Protein AF-A0AAE9ULT9-F1 (afdb_monomer)

Organism: Streptococcus dysgalactiae (NCBI:txid1334)

pLDDT: mean 75.06, std 18.43, range [32.56, 97.06]

Solvent-accessible surface area (backbone atoms only — not comparable to full-atom values): 11102 Å² total; per-residue (Å²): 110,70,70,61,51,50,52,52,47,54,53,49,53,53,49,51,53,56,45,53,56,52,50,52,52,54,46,52,36,40,50,47,27,53,53,38,49,50,53,52,50,55,29,56,76,68,71,43,82,76,51,72,66,56,53,50,52,30,53,49,26,53,57,60,39,46,78,81,44,52,80,71,54,38,51,46,47,52,49,29,55,51,41,54,32,51,78,70,70,45,82,57,92,83,59,70,83,70,93,67,85,71,82,76,76,89,82,79,94,81,87,78,93,68,93,68,72,82,68,70,84,66,56,62,53,60,53,32,42,52,51,42,50,52,52,38,52,50,51,45,53,52,52,54,51,55,50,52,54,49,53,47,56,59,55,59,61,54,58,63,52,53,53,53,51,52,53,51,50,51,51,55,52,53,51,52,51,52,51,50,54,52,51,51,54,55,54,54,66,72,77,110

Radius of gyration: 33.49 Å; Cα contacts (8 Å, |Δi|>4): 72; chains: 1; bounding box: 93×43×97 Å

Sequence (192 aa):
MQRQTELRSKKLDIFKENYSKRYNRQYYIFQDFIEKSGNIIAQLDSKVVPSDKNIQEFESAALKCLIFLDPKERKEFDVFRIDVKKELGIEDPREKPSTIHTLINPKPFLGINSILFKQQIVNQLYTSFNKCIKIASAKLATIEEEEQEQLYLVSASIPQRLGRTLISAKRKLSTQLKLKAKAIRKQLRRKT

Nearest PDB structures (foldseek):
  5kbx-assembly1_A  TM=3.820E-01  e=3.879E+00  Saccharomyces cerevisiae S288C
  7rro-assembly1_B9  TM=2.373E-01  e=2.220E+00  Bos taurus
  7rro-assembly1_B0  TM=2.257E-01  e=3.281E+00  Bos taurus

Structure (mmCIF, N/CA/C/O backbone):
data_AF-A0AAE9ULT9-F1
#
_entry.id   AF-A0AAE9ULT9-F1
#
loop_
_atom_site.group_PDB
_atom_site.id
_atom_site.type_symbol
_atom_site.label_atom_id
_atom_site.label_alt_id
_atom_site.label_comp_id
_atom_site.label_asym_id
_atom_site.label_entity_id
_atom_site.label_seq_id
_atom_site.pdbx_PDB_ins_code
_atom_site.Cartn_x
_atom_site.Cartn_y
_atom_site.Cartn_z
_atom_site.occupancy
_atom_site.B_iso_or_equiv
_atom_site.auth_seq_id
_atom_site.auth_comp_id
_atom_site.auth_asym_id
_atom_site.auth_atom_id
_atom_site.pdbx_PDB_model_num
ATOM 1 N N . MET A 1 1 ? -18.296 9.803 40.873 1.00 53.91 1 MET A N 1
ATOM 2 C CA . MET A 1 1 ? -18.768 8.887 39.806 1.00 53.91 1 MET A CA 1
ATOM 3 C C . MET A 1 1 ? -18.885 9.590 38.452 1.00 53.91 1 MET A C 1
ATOM 5 O O . MET A 1 1 ? -18.146 9.186 37.569 1.00 53.91 1 MET A O 1
ATOM 9 N N . GLN A 1 2 ? -19.676 10.665 38.293 1.00 58.66 2 GLN A N 1
ATOM 10 C CA . GLN A 1 2 ? -19.846 11.379 37.003 1.00 58.66 2 GLN A CA 1
ATOM 11 C C . GLN A 1 2 ? -18.536 11.865 36.349 1.00 58.66 2 GLN A C 1
ATOM 13 O O . GLN A 1 2 ? -18.276 11.530 35.196 1.00 58.66 2 GLN A O 1
ATOM 18 N N . ARG A 1 3 ? -17.657 12.539 37.108 1.00 55.84 3 ARG A N 1
ATOM 19 C CA . ARG A 1 3 ? -16.350 13.019 36.606 1.00 55.84 3 ARG A CA 1
ATOM 20 C C . ARG A 1 3 ? -15.424 11.896 36.112 1.00 55.84 3 ARG A C 1
ATOM 22 O O . ARG A 1 3 ? -14.720 12.058 35.125 1.00 55.84 3 ARG A O 1
ATOM 29 N N . GLN A 1 4 ? -15.438 10.732 36.770 1.00 54.41 4 GLN A N 1
ATOM 30 C CA . GLN A 1 4 ? -14.647 9.565 36.346 1.00 54.41 4 GLN A CA 1
ATOM 31 C C . GLN A 1 4 ? -15.216 8.905 35.084 1.00 54.41 4 GLN A C 1
ATOM 33 O O . GLN A 1 4 ? -14.452 8.400 34.263 1.00 54.41 4 GLN A O 1
ATOM 38 N N . THR A 1 5 ? -16.540 8.892 34.914 1.00 62.81 5 THR A N 1
ATOM 39 C CA . THR A 1 5 ? -17.178 8.400 33.687 1.00 62.81 5 THR A CA 1
ATOM 40 C C . THR A 1 5 ? -16.963 9.339 32.502 1.00 62.81 5 THR A C 1
ATOM 42 O O . THR A 1 5 ? -16.670 8.840 31.421 1.00 62.81 5 THR A O 1
ATOM 45 N N . GLU A 1 6 ? -16.998 10.661 32.699 1.00 65.94 6 GLU A N 1
ATOM 46 C CA . GLU A 1 6 ? -16.654 11.643 31.656 1.00 65.94 6 GLU A CA 1
ATOM 47 C C . GLU A 1 6 ? -15.193 11.535 31.220 1.00 65.94 6 GLU A C 1
ATOM 49 O O . GLU A 1 6 ? -14.914 11.477 30.027 1.00 65.94 6 GLU A O 1
ATOM 54 N N . LEU A 1 7 ? -14.255 11.445 32.170 1.00 65.38 7 LEU A N 1
ATOM 55 C CA . LEU A 1 7 ? -12.833 11.275 31.854 1.00 65.38 7 LEU A CA 1
ATOM 56 C C . LEU A 1 7 ? -12.566 9.966 31.099 1.00 65.38 7 LEU A C 1
ATOM 58 O O . LEU A 1 7 ? -11.756 9.940 30.176 1.00 65.38 7 LEU A O 1
ATOM 62 N N . ARG A 1 8 ? -13.270 8.880 31.451 1.00 67.12 8 ARG A N 1
ATOM 63 C CA . ARG A 1 8 ? -13.191 7.609 30.714 1.00 67.12 8 ARG A CA 1
ATOM 64 C C . ARG A 1 8 ? -13.793 7.708 29.312 1.00 67.12 8 ARG A C 1
ATOM 66 O O . ARG A 1 8 ? -13.222 7.115 28.406 1.00 67.12 8 ARG A O 1
ATOM 73 N N . SER A 1 9 ? -14.892 8.444 29.132 1.00 71.88 9 SER A N 1
ATOM 74 C CA . SER A 1 9 ? -15.486 8.689 27.809 1.00 71.88 9 SER A CA 1
ATOM 75 C C . SER A 1 9 ? -14.539 9.495 26.929 1.00 71.88 9 SER A C 1
ATOM 77 O O . SER A 1 9 ? -14.141 9.015 25.879 1.00 71.88 9 SER A O 1
ATOM 79 N N . LYS A 1 10 ? -14.057 10.647 27.412 1.00 71.75 10 LYS A N 1
ATOM 80 C CA . LYS A 1 10 ? -13.118 11.497 26.665 1.00 71.75 10 LYS A CA 1
ATOM 81 C C . LYS A 1 10 ? -11.831 10.762 26.296 1.00 71.75 10 LYS A C 1
ATOM 83 O O . LYS A 1 10 ? -11.333 10.916 25.189 1.00 71.75 10 LYS A O 1
ATOM 88 N N . LYS A 1 11 ? -11.297 9.929 27.200 1.00 72.12 11 LYS A N 1
ATOM 89 C CA . LYS A 1 11 ? -10.133 9.082 26.899 1.00 72.12 11 LYS A CA 1
ATOM 90 C C . LYS A 1 11 ? -10.434 8.075 25.784 1.00 72.12 11 LYS A C 1
ATOM 92 O O . LYS A 1 11 ? -9.567 7.841 24.952 1.00 72.12 11 LYS A O 1
ATOM 97 N N . LEU A 1 12 ? -11.633 7.492 25.770 1.00 69.94 12 LEU A N 1
ATOM 98 C CA . LEU A 1 12 ? -12.070 6.578 24.716 1.00 69.94 12 LEU A CA 1
ATOM 99 C C . LEU A 1 12 ? -12.233 7.309 23.376 1.00 69.94 12 LEU A C 1
ATOM 101 O O . LEU A 1 12 ? -11.805 6.783 22.357 1.00 69.94 12 LEU A O 1
ATOM 105 N N . ASP A 1 13 ? -12.792 8.517 23.383 1.00 73.81 13 ASP A N 1
ATOM 106 C CA . ASP A 1 13 ? -13.002 9.321 22.174 1.00 73.81 13 ASP A CA 1
ATOM 107 C C . ASP A 1 13 ? -11.664 9.749 21.550 1.00 73.81 13 ASP A C 1
ATOM 109 O O . ASP A 1 13 ? -11.439 9.522 20.364 1.00 73.81 13 ASP A O 1
ATOM 113 N N . ILE A 1 14 ? -10.721 10.238 22.366 1.00 72.06 14 ILE A N 1
ATOM 114 C CA . ILE A 1 14 ? -9.350 10.556 21.926 1.00 72.06 14 ILE A CA 1
ATOM 115 C C . ILE A 1 14 ? -8.642 9.308 21.389 1.00 72.06 14 ILE A C 1
ATOM 117 O O . ILE A 1 14 ? -7.923 9.375 20.393 1.00 72.06 14 ILE A O 1
ATOM 121 N N . PHE A 1 15 ? -8.824 8.161 22.051 1.00 68.12 15 PHE A N 1
ATOM 122 C CA . PHE A 1 15 ? -8.225 6.908 21.603 1.00 68.12 15 PHE A CA 1
ATOM 123 C C . PHE A 1 15 ? -8.775 6.496 20.234 1.00 68.12 15 PHE A C 1
ATOM 125 O O . PHE A 1 15 ? -7.985 6.234 19.335 1.00 68.12 15 PHE A O 1
ATOM 132 N N . LYS A 1 16 ? -10.100 6.527 20.043 1.00 70.50 16 LYS A N 1
ATOM 133 C CA . LYS A 1 16 ? -10.746 6.244 18.751 1.00 70.50 16 LYS A CA 1
ATOM 134 C C . LYS A 1 16 ? -10.273 7.183 17.649 1.00 70.50 16 LYS A C 1
ATOM 136 O O . LYS A 1 16 ? -9.976 6.723 16.553 1.00 70.50 16 LYS A O 1
ATOM 141 N N . GLU A 1 17 ? -10.187 8.480 17.933 1.00 72.88 17 GLU A N 1
ATOM 142 C CA . GLU A 1 17 ? -9.800 9.480 16.940 1.00 72.88 17 GLU A CA 1
ATOM 143 C C . GLU A 1 17 ? -8.333 9.320 16.514 1.00 72.88 17 GLU A C 1
ATOM 145 O O . GLU A 1 17 ? -8.026 9.301 15.321 1.00 72.88 17 GLU A O 1
ATOM 150 N N . ASN A 1 18 ? -7.420 9.140 17.472 1.00 69.69 18 ASN A N 1
ATOM 151 C CA . ASN A 1 18 ? -6.004 8.908 17.174 1.00 69.69 18 ASN A CA 1
ATOM 152 C C . ASN A 1 18 ? -5.774 7.572 16.462 1.00 69.69 18 ASN A C 1
ATOM 154 O O . ASN A 1 18 ? -4.915 7.485 15.583 1.00 69.69 18 ASN A O 1
ATOM 158 N N . TYR A 1 19 ? -6.544 6.548 16.827 1.00 67.56 19 TYR A N 1
ATOM 159 C CA . TYR A 1 19 ? -6.493 5.243 16.186 1.00 67.56 19 TYR A CA 1
ATOM 160 C C . TYR A 1 19 ? -6.978 5.352 14.739 1.00 67.56 19 TYR A C 1
ATOM 162 O O . TYR A 1 19 ? -6.191 5.142 13.825 1.00 67.56 19 TYR A O 1
ATOM 170 N N . SER A 1 20 ? -8.199 5.838 14.504 1.00 69.38 20 SER A N 1
ATOM 171 C CA . SER A 1 20 ? -8.745 6.029 13.153 1.00 69.38 20 SER A CA 1
ATOM 172 C C . SER A 1 20 ? -7.805 6.836 12.245 1.00 69.38 20 SER A C 1
ATOM 174 O O . SER A 1 20 ? -7.570 6.455 11.100 1.00 69.38 20 SER A O 1
ATOM 176 N N . LYS A 1 21 ? -7.170 7.900 12.760 1.00 74.19 21 LYS A N 1
ATOM 177 C CA . LYS A 1 21 ? -6.182 8.685 11.998 1.00 74.19 21 LYS A CA 1
ATOM 178 C C . LYS A 1 21 ? -4.933 7.883 11.620 1.00 74.19 21 LYS A C 1
ATOM 180 O O . LYS A 1 21 ? -4.412 8.059 10.520 1.00 74.19 21 LYS A O 1
ATOM 185 N N . ARG A 1 22 ? -4.432 7.019 12.507 1.00 72.12 22 ARG A N 1
ATOM 186 C CA . ARG A 1 22 ? -3.253 6.180 12.242 1.00 72.12 22 ARG A CA 1
ATOM 187 C C . ARG A 1 22 ? -3.559 5.067 11.238 1.00 72.12 22 ARG A C 1
ATOM 189 O O . ARG A 1 22 ? -2.747 4.859 10.340 1.00 72.12 22 ARG A O 1
ATOM 196 N N . TYR A 1 23 ? -4.709 4.408 11.370 1.00 74.06 23 TYR A N 1
ATOM 197 C CA . TYR A 1 23 ? -5.134 3.308 10.494 1.00 74.06 23 TYR A CA 1
ATOM 198 C C . TYR A 1 23 ? -5.411 3.799 9.083 1.00 74.06 23 TYR A C 1
ATOM 200 O O . TYR A 1 23 ? -4.791 3.310 8.144 1.00 74.06 23 TYR A O 1
ATOM 208 N N . ASN A 1 24 ? -6.204 4.867 8.953 1.00 78.75 24 ASN A N 1
ATOM 209 C CA . ASN A 1 24 ? -6.428 5.521 7.666 1.00 78.75 24 ASN A CA 1
ATOM 210 C C . ASN A 1 24 ? -5.100 5.882 6.998 1.00 78.75 24 ASN A C 1
ATOM 212 O O . ASN A 1 24 ? -4.885 5.594 5.827 1.00 78.75 24 ASN A O 1
ATOM 216 N N . ARG A 1 25 ? -4.156 6.454 7.755 1.00 84.56 25 ARG A N 1
ATOM 217 C CA . ARG A 1 25 ? -2.847 6.812 7.206 1.00 84.56 25 ARG A CA 1
ATOM 218 C C . ARG A 1 25 ? -2.065 5.598 6.695 1.00 84.56 25 ARG A C 1
ATOM 220 O O . ARG A 1 25 ? -1.460 5.706 5.636 1.00 84.56 25 ARG A O 1
ATOM 227 N N . GLN A 1 26 ? -2.031 4.486 7.428 1.00 88.50 26 GLN A N 1
ATOM 228 C CA . GLN A 1 26 ? -1.317 3.280 6.988 1.00 88.50 26 GLN A CA 1
ATOM 229 C C . GLN A 1 26 ? -1.991 2.629 5.778 1.00 88.50 26 GLN A C 1
ATOM 231 O O . GLN A 1 26 ? -1.302 2.301 4.814 1.00 88.50 26 GLN A O 1
ATOM 236 N N . TYR A 1 27 ? -3.320 2.521 5.806 1.00 89.00 27 TYR A N 1
ATOM 237 C CA . TYR A 1 27 ? -4.124 1.999 4.707 1.00 89.00 27 TYR A CA 1
ATOM 238 C C . TYR A 1 27 ? -3.861 2.774 3.410 1.00 89.00 27 TYR A C 1
ATOM 240 O O . TYR A 1 27 ? -3.417 2.197 2.419 1.00 89.00 27 TYR A O 1
ATOM 248 N N . TYR A 1 28 ? -4.005 4.104 3.445 1.00 92.00 28 TYR A N 1
ATOM 249 C CA . TYR A 1 28 ? -3.772 4.942 2.268 1.00 92.00 28 TYR A CA 1
ATOM 250 C C . TYR A 1 28 ? -2.331 4.871 1.762 1.00 92.00 28 TYR A C 1
ATOM 252 O O . TYR A 1 28 ? -2.113 4.986 0.564 1.00 92.00 28 TYR A O 1
ATOM 260 N N . ILE A 1 29 ? -1.341 4.662 2.635 1.00 94.12 29 ILE A N 1
ATOM 261 C CA . ILE A 1 29 ? 0.061 4.533 2.212 1.00 94.12 29 ILE A CA 1
ATOM 262 C C . ILE A 1 29 ? 0.287 3.251 1.405 1.00 94.12 29 ILE A C 1
ATOM 264 O O . ILE A 1 29 ? 0.915 3.308 0.348 1.00 94.12 29 ILE A O 1
ATOM 268 N N . PHE A 1 30 ? -0.221 2.108 1.872 1.00 94.38 30 PHE A N 1
ATOM 269 C CA . PHE A 1 30 ? -0.072 0.851 1.137 1.00 94.38 30 PHE A CA 1
ATOM 270 C C . PHE A 1 30 ? -0.947 0.811 -0.121 1.00 94.38 30 PHE A C 1
ATOM 272 O O . PHE A 1 30 ? -0.500 0.297 -1.144 1.00 94.38 30 PHE A O 1
ATOM 279 N N . GLN A 1 31 ? -2.144 1.404 -0.080 1.00 94.00 31 GLN A N 1
ATOM 280 C CA . GLN A 1 31 ? -2.999 1.553 -1.257 1.00 94.00 31 GLN A CA 1
ATOM 281 C C . GLN A 1 31 ? -2.335 2.425 -2.336 1.00 94.00 31 GLN A C 1
ATOM 283 O O . GLN A 1 31 ? -2.250 2.001 -3.487 1.00 94.00 31 GLN A O 1
ATOM 288 N N . ASP A 1 32 ? -1.811 3.598 -1.959 1.00 96.19 32 ASP A N 1
ATOM 289 C CA . ASP A 1 32 ? -1.081 4.504 -2.860 1.00 96.19 32 ASP A CA 1
ATOM 290 C C . ASP A 1 32 ? 0.119 3.779 -3.4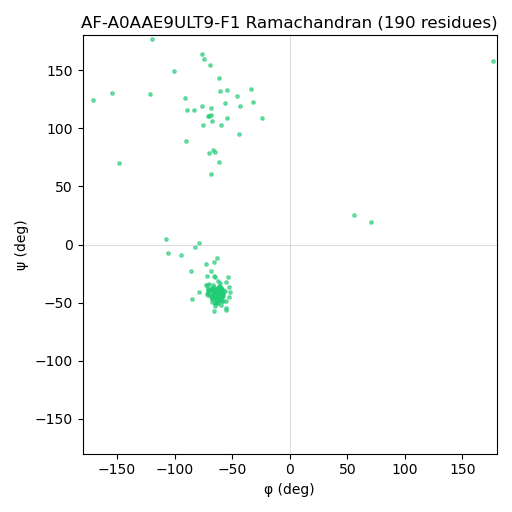83 1.00 96.19 32 ASP A C 1
ATOM 292 O O . ASP A 1 32 ? 0.323 3.823 -4.692 1.00 96.19 32 ASP A O 1
ATOM 296 N N . PHE A 1 33 ? 0.871 2.999 -2.700 1.00 97.06 33 PHE A N 1
ATOM 297 C CA . PHE A 1 33 ? 1.960 2.188 -3.247 1.00 97.06 33 PHE A CA 1
ATOM 298 C C . PHE A 1 33 ? 1.498 1.168 -4.295 1.00 97.06 33 PHE A C 1
ATOM 300 O O . PHE A 1 33 ? 2.129 1.067 -5.349 1.00 97.06 33 PHE A O 1
ATOM 307 N N . ILE A 1 34 ? 0.417 0.422 -4.045 1.00 94.94 34 ILE A N 1
ATOM 308 C CA . ILE A 1 34 ? -0.117 -0.553 -5.010 1.00 94.94 34 ILE A CA 1
ATOM 309 C C . ILE A 1 34 ? -0.534 0.151 -6.308 1.00 94.94 34 ILE A C 1
ATOM 311 O O . ILE A 1 34 ? -0.180 -0.305 -7.394 1.00 94.94 34 ILE A O 1
ATOM 315 N N . GLU A 1 35 ? -1.218 1.290 -6.208 1.00 96.19 35 GLU A N 1
ATOM 316 C CA . G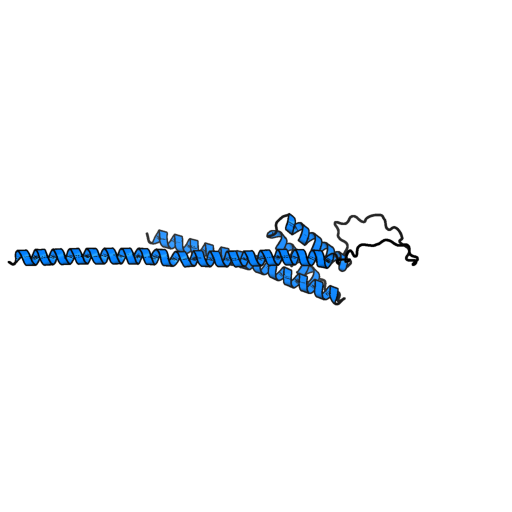LU A 1 35 ? -1.660 2.059 -7.373 1.00 96.19 35 GLU A CA 1
ATOM 317 C C . GLU A 1 35 ? -0.472 2.607 -8.179 1.00 96.19 35 GLU A C 1
ATOM 319 O O . GLU A 1 35 ? -0.380 2.399 -9.392 1.00 96.19 35 GLU A O 1
ATOM 324 N N . LYS A 1 36 ? 0.481 3.275 -7.516 1.00 96.31 36 LYS A N 1
ATOM 325 C CA . LYS A 1 36 ? 1.641 3.879 -8.190 1.00 96.31 36 LYS A CA 1
ATOM 326 C C . LYS A 1 36 ? 2.582 2.835 -8.782 1.00 96.31 36 LYS A C 1
ATOM 328 O O . LYS A 1 36 ? 3.100 3.047 -9.877 1.00 96.31 36 LYS A O 1
ATOM 333 N N . SER A 1 37 ? 2.780 1.707 -8.102 1.00 94.00 37 SER A N 1
ATOM 334 C CA . SER A 1 37 ? 3.582 0.601 -8.636 1.00 94.00 37 SER A CA 1
ATOM 335 C C . SER A 1 37 ? 2.909 -0.057 -9.841 1.00 94.00 37 SER A C 1
ATOM 337 O O . SER A 1 37 ? 3.571 -0.252 -10.857 1.00 94.00 37 SER A O 1
ATOM 339 N N . GLY A 1 38 ? 1.597 -0.308 -9.785 1.00 92.56 38 GLY A N 1
ATOM 340 C CA . GLY A 1 38 ? 0.836 -0.820 -10.926 1.00 92.56 38 GLY A CA 1
ATOM 341 C C . GLY A 1 38 ? 0.906 0.105 -12.143 1.00 92.56 38 GLY A C 1
ATOM 342 O O . GLY A 1 38 ? 1.149 -0.361 -13.254 1.00 92.56 38 GLY A O 1
ATOM 343 N N . ASN A 1 39 ? 0.785 1.419 -11.932 1.00 93.94 39 ASN A N 1
ATOM 344 C CA . ASN A 1 39 ? 0.892 2.412 -13.002 1.00 93.94 39 ASN A CA 1
ATOM 345 C C . ASN A 1 39 ? 2.281 2.437 -13.656 1.00 93.94 39 ASN A C 1
ATOM 347 O O . ASN A 1 39 ? 2.367 2.493 -14.882 1.00 93.94 39 ASN A O 1
ATOM 351 N N . ILE A 1 40 ? 3.362 2.374 -12.867 1.00 92.12 40 ILE A N 1
ATOM 352 C CA . ILE A 1 40 ? 4.723 2.303 -13.420 1.00 92.12 40 ILE A CA 1
ATOM 353 C C . ILE A 1 40 ? 4.919 1.032 -14.240 1.00 92.12 40 ILE A C 1
ATOM 355 O O . ILE A 1 40 ? 5.406 1.116 -15.365 1.00 92.12 40 ILE A O 1
ATOM 359 N N . ILE A 1 41 ? 4.517 -0.126 -13.710 1.00 91.88 41 ILE A N 1
ATOM 360 C CA . ILE A 1 41 ? 4.658 -1.396 -14.428 1.00 91.88 41 ILE A CA 1
ATOM 361 C C . ILE A 1 41 ? 3.862 -1.361 -15.735 1.00 91.88 41 ILE A C 1
ATOM 363 O O . ILE A 1 41 ? 4.406 -1.674 -16.784 1.00 91.88 41 ILE A O 1
ATOM 367 N N . ALA A 1 42 ? 2.617 -0.881 -15.713 1.00 90.12 42 ALA A N 1
ATOM 368 C CA . ALA A 1 42 ? 1.799 -0.774 -16.920 1.00 90.12 42 ALA A CA 1
ATOM 369 C C . ALA A 1 42 ? 2.423 0.142 -17.992 1.00 90.12 42 ALA A C 1
ATOM 371 O O . ALA A 1 42 ? 2.318 -0.142 -19.188 1.00 90.12 42 ALA A O 1
ATOM 372 N N . GLN A 1 43 ? 3.079 1.235 -17.584 1.00 88.19 43 GLN A N 1
ATOM 373 C CA . GLN A 1 43 ? 3.796 2.127 -18.501 1.00 88.19 43 GLN A CA 1
ATOM 374 C C . GLN A 1 43 ? 5.022 1.443 -19.114 1.00 88.19 43 GLN A C 1
ATOM 376 O O . GLN A 1 43 ? 5.186 1.491 -20.335 1.00 88.19 43 GLN A O 1
ATOM 381 N N . LEU A 1 44 ? 5.819 0.750 -18.294 1.00 86.50 44 LEU A N 1
ATOM 382 C CA . LEU A 1 44 ? 6.971 -0.034 -18.750 1.00 86.50 44 LEU A CA 1
ATOM 383 C C . LEU A 1 44 ? 6.549 -1.143 -19.730 1.00 86.50 44 LEU A C 1
ATOM 385 O O . LEU A 1 44 ? 7.125 -1.250 -20.813 1.00 86.50 44 LEU A O 1
ATOM 389 N N . ASP A 1 45 ? 5.484 -1.888 -19.421 1.00 85.69 45 ASP A N 1
ATOM 390 C CA . ASP A 1 45 ? 4.912 -2.934 -20.284 1.00 85.69 45 ASP A CA 1
ATOM 391 C C . ASP A 1 45 ? 4.457 -2.374 -21.635 1.00 85.69 45 ASP A C 1
ATOM 393 O O . ASP A 1 45 ? 4.664 -2.978 -22.691 1.00 85.69 45 ASP A O 1
ATOM 397 N N . SER A 1 46 ? 3.866 -1.178 -21.604 1.00 87.62 46 SER A N 1
ATOM 398 C CA . SER A 1 46 ? 3.389 -0.464 -22.790 1.00 87.62 46 SER A CA 1
ATOM 399 C C . SER A 1 46 ? 4.512 0.233 -23.565 1.00 87.62 46 SER A C 1
ATOM 401 O O . SER A 1 46 ? 4.234 0.889 -24.570 1.00 87.62 46 SER A O 1
ATOM 403 N N . LYS A 1 47 ? 5.774 0.116 -23.120 1.00 84.38 47 LYS A N 1
ATOM 404 C CA . LYS A 1 47 ? 6.946 0.824 -23.668 1.00 84.38 47 LYS A CA 1
ATOM 405 C C . LYS A 1 47 ? 6.780 2.349 -23.683 1.00 84.38 47 LYS A C 1
ATOM 407 O O . LYS A 1 47 ? 7.385 3.041 -24.502 1.00 84.38 47 LYS A O 1
ATOM 412 N N . VAL A 1 48 ? 5.946 2.871 -22.788 1.00 86.56 48 VAL A N 1
ATOM 413 C CA . VAL A 1 48 ? 5.741 4.304 -22.587 1.00 86.56 48 VAL A CA 1
ATOM 414 C C . VAL A 1 48 ? 6.720 4.762 -21.521 1.00 86.56 48 VAL A C 1
ATOM 416 O O . VAL A 1 48 ? 6.730 4.220 -20.420 1.00 86.56 48 VAL A O 1
ATOM 419 N N . VAL A 1 49 ? 7.520 5.782 -21.829 1.00 83.19 49 VAL A N 1
ATOM 420 C CA . VAL A 1 49 ? 8.452 6.369 -20.859 1.00 83.19 49 VAL A CA 1
ATOM 421 C C . VAL A 1 49 ? 7.645 7.089 -19.768 1.00 83.19 49 VAL A C 1
ATOM 423 O O . VAL A 1 49 ? 6.919 8.038 -20.090 1.00 83.19 49 VAL A O 1
ATOM 426 N N . PRO A 1 50 ? 7.731 6.670 -18.490 1.00 88.31 50 PRO A N 1
ATOM 427 C CA . PRO A 1 50 ? 7.079 7.375 -17.393 1.00 88.31 50 PRO A CA 1
ATOM 428 C C . PRO A 1 50 ? 7.613 8.801 -17.268 1.00 88.31 50 PRO A C 1
ATOM 430 O O . PRO A 1 50 ? 8.803 9.047 -17.447 1.00 88.31 50 PRO A O 1
ATOM 433 N N . SER A 1 51 ? 6.745 9.751 -16.923 1.00 89.50 51 SER A N 1
ATOM 434 C CA . SER A 1 51 ? 7.196 11.112 -16.621 1.00 89.50 51 SER A CA 1
ATOM 435 C C . SER A 1 51 ? 7.998 11.147 -15.315 1.00 89.50 51 SER A C 1
ATOM 437 O O . SER A 1 51 ? 7.736 10.357 -14.405 1.00 89.50 51 SER A O 1
ATOM 439 N N . ASP A 1 52 ? 8.893 12.127 -15.164 1.00 88.06 52 ASP A N 1
ATOM 440 C CA . ASP A 1 52 ? 9.636 12.349 -13.911 1.00 88.06 52 ASP A CA 1
ATOM 441 C C . ASP A 1 52 ? 8.707 12.460 -12.698 1.00 88.06 52 ASP A C 1
ATOM 443 O O . ASP A 1 52 ? 9.005 11.955 -11.616 1.00 88.06 52 ASP A O 1
ATOM 447 N N . LYS A 1 53 ? 7.534 13.073 -12.892 1.00 93.44 53 LYS A N 1
ATOM 448 C CA . LYS A 1 53 ? 6.496 13.163 -11.866 1.00 93.44 53 LYS A CA 1
ATOM 449 C C . LYS A 1 53 ? 5.992 11.777 -11.451 1.00 93.44 53 LYS A C 1
ATOM 451 O O . LYS A 1 53 ? 5.897 11.513 -10.257 1.00 93.44 53 LYS A O 1
ATOM 456 N N . ASN A 1 54 ? 5.710 10.886 -12.402 1.00 91.25 54 ASN A N 1
ATOM 457 C CA . ASN A 1 54 ? 5.254 9.524 -12.100 1.00 91.25 54 ASN A CA 1
ATOM 458 C C . ASN A 1 54 ? 6.333 8.728 -11.353 1.00 91.25 54 ASN A C 1
ATOM 460 O O . ASN A 1 54 ? 6.024 8.016 -10.398 1.00 91.25 54 ASN A O 1
ATOM 464 N N . ILE A 1 55 ? 7.599 8.889 -11.750 1.00 90.44 55 ILE A N 1
ATOM 465 C CA . ILE A 1 55 ? 8.746 8.250 -11.091 1.00 90.44 55 ILE A CA 1
ATOM 466 C C . ILE A 1 55 ? 8.869 8.741 -9.644 1.00 90.44 55 ILE A C 1
ATOM 468 O O . ILE A 1 55 ? 9.024 7.937 -8.724 1.00 90.44 55 ILE A O 1
ATOM 472 N N . GLN A 1 56 ? 8.741 10.050 -9.414 1.00 92.12 56 GLN A N 1
ATOM 473 C CA . GLN A 1 56 ? 8.767 10.632 -8.071 1.00 92.12 56 GLN A CA 1
ATOM 474 C C . GLN A 1 56 ? 7.581 10.190 -7.208 1.00 92.12 56 GLN A C 1
ATOM 476 O O . GLN A 1 56 ? 7.764 9.911 -6.023 1.00 92.12 56 GLN A O 1
ATOM 481 N N . GLU A 1 57 ? 6.374 10.115 -7.774 1.00 94.69 57 GLU A N 1
ATOM 482 C CA . GLU A 1 57 ? 5.188 9.628 -7.063 1.00 94.69 57 GLU A CA 1
ATOM 483 C C . GLU A 1 57 ? 5.369 8.173 -6.617 1.00 94.69 57 GLU A C 1
ATOM 485 O O . GLU A 1 57 ? 5.120 7.857 -5.452 1.00 94.69 57 GLU A O 1
ATOM 490 N N . PHE A 1 58 ? 5.886 7.313 -7.499 1.00 95.25 58 PHE A N 1
ATOM 491 C CA . PHE A 1 58 ? 6.247 5.939 -7.160 1.00 95.25 58 PHE A CA 1
ATOM 492 C C . PHE A 1 58 ? 7.310 5.866 -6.057 1.00 95.25 58 PHE A C 1
ATOM 494 O O . PHE A 1 58 ? 7.100 5.196 -5.043 1.00 95.25 58 PHE A O 1
ATOM 501 N N . GLU A 1 59 ? 8.433 6.573 -6.215 1.00 93.25 59 GLU A N 1
ATOM 502 C CA . GLU A 1 59 ? 9.515 6.572 -5.225 1.00 93.25 59 GLU A CA 1
ATOM 503 C C . GLU A 1 59 ? 9.015 7.060 -3.861 1.00 93.25 59 GLU A C 1
ATOM 505 O O . GLU A 1 59 ? 9.333 6.472 -2.826 1.00 93.25 59 GLU A O 1
ATOM 510 N N . SER A 1 60 ? 8.189 8.108 -3.853 1.00 94.94 60 SER A N 1
ATOM 511 C CA . SER A 1 60 ? 7.572 8.640 -2.641 1.00 94.94 60 SER A CA 1
ATOM 512 C C . SER A 1 60 ? 6.661 7.610 -1.974 1.00 94.94 60 SER A C 1
ATOM 514 O O . SER A 1 60 ? 6.768 7.391 -0.765 1.00 94.94 60 SER A O 1
ATOM 516 N N . ALA A 1 61 ? 5.790 6.947 -2.740 1.00 95.38 61 ALA A N 1
ATOM 517 C CA . ALA A 1 61 ? 4.884 5.927 -2.220 1.00 95.38 61 ALA A CA 1
ATOM 518 C C . ALA A 1 61 ? 5.653 4.731 -1.629 1.00 95.38 61 ALA A C 1
ATOM 520 O O . ALA A 1 61 ? 5.370 4.294 -0.509 1.00 95.38 61 ALA A O 1
ATOM 521 N N . ALA A 1 62 ? 6.696 4.263 -2.321 1.00 94.50 62 ALA A N 1
ATOM 522 C CA . ALA A 1 62 ? 7.543 3.173 -1.849 1.00 94.50 62 ALA A CA 1
ATOM 523 C C . ALA A 1 62 ? 8.297 3.545 -0.557 1.00 94.50 62 ALA A C 1
ATOM 525 O O . ALA A 1 62 ? 8.316 2.766 0.398 1.00 94.50 62 ALA A O 1
ATOM 526 N N . LEU A 1 63 ? 8.854 4.759 -0.476 1.00 93.88 63 LEU A N 1
ATOM 527 C CA . LEU A 1 63 ? 9.553 5.252 0.717 1.00 93.88 63 LEU A CA 1
ATOM 528 C C . LEU A 1 63 ? 8.628 5.412 1.929 1.00 93.88 63 LEU A C 1
ATOM 530 O O . LEU A 1 63 ? 9.025 5.083 3.049 1.00 93.88 63 LEU A O 1
ATOM 534 N N . LYS A 1 64 ? 7.391 5.883 1.729 1.00 94.31 64 LYS A N 1
ATOM 535 C CA . LYS A 1 64 ? 6.394 5.988 2.810 1.00 94.31 64 LYS A CA 1
ATOM 536 C C . LYS A 1 64 ? 6.075 4.620 3.415 1.00 94.31 64 LYS A C 1
ATOM 538 O O . LYS A 1 64 ? 5.922 4.530 4.634 1.00 94.31 64 LYS A O 1
ATOM 543 N N . CYS A 1 65 ? 6.021 3.567 2.596 1.00 93.75 65 CYS A N 1
ATOM 544 C CA . CYS A 1 65 ? 5.768 2.205 3.068 1.00 93.75 65 CYS A CA 1
ATOM 545 C C . CYS A 1 65 ? 6.866 1.706 4.014 1.00 93.75 65 CYS A C 1
ATOM 547 O O . CYS A 1 65 ? 6.549 1.068 5.015 1.00 93.75 65 CYS A O 1
ATOM 549 N N . LEU A 1 66 ? 8.139 2.052 3.771 1.00 92.75 66 LEU A N 1
ATOM 550 C CA . LEU A 1 66 ? 9.279 1.563 4.568 1.00 92.75 66 LEU A CA 1
ATOM 551 C C . LEU A 1 66 ? 9.131 1.812 6.078 1.00 92.75 66 LEU A C 1
ATOM 553 O O . LEU A 1 66 ? 9.660 1.042 6.880 1.00 92.75 66 LEU A O 1
ATOM 557 N N . ILE A 1 67 ? 8.397 2.855 6.477 1.00 90.31 67 ILE A N 1
ATOM 558 C CA . ILE A 1 67 ? 8.134 3.201 7.883 1.00 90.31 67 ILE A CA 1
ATOM 559 C C . ILE A 1 67 ? 7.385 2.074 8.615 1.00 90.31 67 ILE A C 1
ATOM 561 O O . ILE A 1 67 ? 7.614 1.860 9.805 1.00 90.31 67 ILE A O 1
ATOM 565 N N . PHE A 1 68 ? 6.517 1.347 7.910 1.00 90.00 68 PHE A N 1
ATOM 566 C CA . PHE A 1 68 ? 5.620 0.327 8.470 1.00 90.00 68 PHE A CA 1
ATOM 567 C C . PHE A 1 68 ? 6.035 -1.107 8.132 1.00 90.00 68 PHE A C 1
ATOM 569 O O . PHE A 1 68 ? 5.323 -2.051 8.467 1.00 90.00 68 PHE A O 1
ATOM 576 N N . LEU A 1 69 ? 7.179 -1.263 7.470 1.00 92.44 69 LEU A N 1
ATOM 577 C CA . LEU A 1 69 ? 7.713 -2.551 7.056 1.00 92.44 69 LEU A CA 1
ATOM 578 C C . LEU A 1 69 ? 8.809 -3.034 8.004 1.00 92.44 69 LEU A C 1
ATOM 580 O O . LEU A 1 69 ? 9.590 -2.237 8.541 1.00 92.44 69 LEU A O 1
ATOM 584 N N . ASP A 1 70 ? 8.910 -4.351 8.136 1.00 93.31 70 ASP A N 1
ATOM 585 C CA . ASP A 1 70 ? 9.988 -5.024 8.852 1.00 93.31 70 ASP A CA 1
ATOM 586 C C . ASP A 1 70 ? 11.298 -4.999 8.049 1.00 93.31 70 ASP A C 1
ATOM 588 O O . ASP A 1 70 ? 11.281 -4.865 6.824 1.00 93.31 70 ASP A O 1
ATOM 592 N N . PRO A 1 71 ? 12.472 -5.190 8.682 1.00 93.00 71 PRO A N 1
ATOM 593 C CA . PRO A 1 71 ? 13.758 -5.120 7.984 1.00 93.00 71 PRO A CA 1
ATOM 594 C C . PRO A 1 71 ? 13.883 -6.054 6.772 1.00 93.00 71 PRO A C 1
ATOM 596 O O . PRO A 1 71 ? 14.562 -5.711 5.807 1.00 93.00 71 PRO A O 1
ATOM 599 N N . LYS A 1 72 ? 13.242 -7.230 6.806 1.00 92.56 72 LYS A N 1
ATOM 600 C CA . LYS A 1 72 ? 13.214 -8.158 5.662 1.00 92.56 72 LYS A CA 1
ATOM 601 C C . LYS A 1 72 ? 12.338 -7.626 4.525 1.00 92.56 72 LYS A C 1
ATOM 603 O O . LYS A 1 72 ? 12.760 -7.663 3.378 1.00 92.56 72 LYS A O 1
ATOM 608 N N . GLU A 1 73 ? 11.166 -7.087 4.847 1.00 93.81 73 GLU A N 1
ATOM 609 C CA . GLU A 1 73 ? 10.224 -6.516 3.877 1.00 93.81 73 GLU A CA 1
ATOM 610 C C . GLU A 1 73 ? 10.794 -5.251 3.219 1.00 93.81 73 GLU A C 1
ATOM 612 O O . GLU A 1 73 ? 10.701 -5.086 2.007 1.00 93.81 73 GLU A O 1
ATOM 617 N N . ARG A 1 74 ? 11.473 -4.394 3.996 1.00 93.06 74 ARG A N 1
ATOM 618 C CA . ARG A 1 74 ? 12.156 -3.195 3.478 1.00 93.06 74 ARG A CA 1
ATOM 619 C C . ARG A 1 74 ? 13.167 -3.530 2.388 1.00 93.06 74 ARG A C 1
ATOM 621 O O . ARG A 1 74 ? 13.248 -2.806 1.404 1.00 93.06 74 ARG A O 1
ATOM 628 N N . LYS A 1 75 ? 13.916 -4.627 2.550 1.00 92.38 75 LYS A N 1
ATOM 629 C CA . LYS A 1 75 ? 14.882 -5.076 1.537 1.00 92.38 75 LYS A CA 1
ATOM 630 C C . LYS A 1 75 ? 14.196 -5.426 0.221 1.00 92.38 75 LYS A C 1
ATOM 632 O O . LYS A 1 75 ? 14.711 -5.060 -0.823 1.00 92.38 75 LYS A O 1
ATOM 637 N N . GLU A 1 76 ? 13.048 -6.097 0.266 1.00 93.56 76 GLU A N 1
ATOM 638 C CA . GLU A 1 76 ? 12.294 -6.448 -0.945 1.00 93.56 7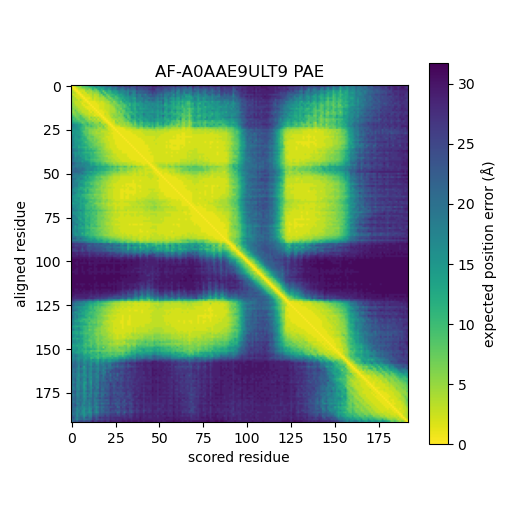6 GLU A CA 1
ATOM 639 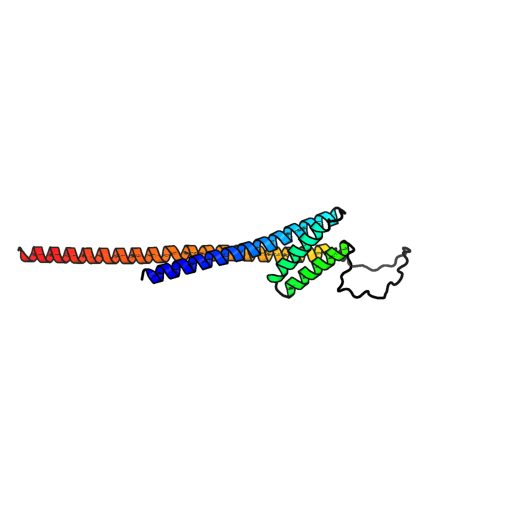C C . GLU A 1 76 ? 11.764 -5.189 -1.656 1.00 93.56 76 GLU A C 1
ATOM 641 O O . GLU A 1 76 ? 11.873 -5.082 -2.875 1.00 93.56 76 GLU A O 1
ATOM 646 N N . PHE A 1 77 ? 11.288 -4.194 -0.899 1.00 94.25 77 PHE A N 1
ATOM 647 C CA . PHE A 1 77 ? 10.868 -2.899 -1.453 1.00 94.25 77 PHE A CA 1
ATOM 648 C C . PHE A 1 77 ? 12.034 -2.118 -2.066 1.00 94.25 77 PHE A C 1
ATOM 650 O O . PHE A 1 77 ? 11.884 -1.530 -3.134 1.00 94.25 77 PHE A O 1
ATOM 657 N N . ASP A 1 78 ? 13.200 -2.118 -1.421 1.00 91.94 78 ASP A N 1
ATOM 658 C CA . ASP A 1 78 ? 14.399 -1.489 -1.977 1.00 91.94 78 ASP A CA 1
ATOM 659 C C . ASP A 1 78 ? 14.867 -2.188 -3.259 1.00 91.94 78 ASP A C 1
ATOM 661 O O . ASP A 1 78 ? 15.205 -1.503 -4.219 1.00 91.94 78 ASP A O 1
ATOM 665 N N . VAL A 1 79 ? 14.831 -3.525 -3.310 1.00 91.88 79 VAL A N 1
ATOM 666 C CA . VAL A 1 79 ? 15.132 -4.289 -4.533 1.00 91.88 79 VAL A CA 1
ATOM 667 C C . VAL A 1 79 ? 14.183 -3.890 -5.657 1.00 91.88 79 VAL A C 1
ATOM 669 O O . VAL A 1 79 ? 14.645 -3.548 -6.739 1.00 91.88 79 VAL A O 1
ATOM 672 N N . PHE A 1 80 ? 12.875 -3.843 -5.396 1.00 93.75 80 PHE A N 1
ATOM 673 C CA . PHE A 1 80 ? 11.900 -3.452 -6.412 1.00 93.75 80 PHE A CA 1
ATOM 674 C C . PHE A 1 80 ? 12.125 -2.025 -6.933 1.00 93.75 80 PHE A C 1
ATOM 676 O O . PHE A 1 80 ? 12.103 -1.792 -8.138 1.00 93.75 80 PHE A O 1
ATOM 683 N N . ARG A 1 81 ? 12.406 -1.067 -6.043 1.00 92.94 81 ARG A N 1
ATOM 684 C CA . ARG A 1 81 ? 12.738 0.312 -6.440 1.00 92.94 81 ARG A CA 1
ATOM 685 C C . ARG A 1 81 ? 13.977 0.377 -7.333 1.00 92.94 81 ARG A C 1
ATOM 687 O O . ARG A 1 81 ? 14.004 1.152 -8.284 1.00 92.94 81 ARG A O 1
ATOM 694 N N . ILE A 1 82 ? 15.001 -0.417 -7.024 1.00 90.06 82 ILE A N 1
ATOM 695 C CA . ILE A 1 82 ? 16.229 -0.494 -7.824 1.00 90.06 82 ILE A CA 1
ATOM 696 C C . ILE A 1 82 ? 15.943 -1.139 -9.183 1.00 90.06 82 ILE A C 1
ATOM 698 O O . ILE A 1 82 ? 16.373 -0.603 -10.199 1.00 90.06 82 ILE A O 1
ATOM 702 N N . ASP A 1 83 ? 15.182 -2.234 -9.220 1.00 89.44 83 ASP A N 1
ATOM 703 C CA . ASP A 1 83 ? 14.799 -2.900 -10.469 1.00 89.44 83 ASP A CA 1
ATOM 704 C C . ASP A 1 83 ? 14.022 -1.941 -11.394 1.00 89.44 83 ASP A C 1
ATOM 706 O O . ASP A 1 83 ? 14.327 -1.856 -12.581 1.00 89.44 83 ASP A O 1
ATOM 710 N N . VAL A 1 84 ? 13.088 -1.143 -10.854 1.00 89.44 84 VAL A N 1
ATOM 711 C CA . VAL A 1 84 ? 12.376 -0.098 -11.619 1.00 89.44 84 VAL A CA 1
ATOM 712 C C . VAL A 1 84 ? 13.347 0.943 -12.182 1.00 89.44 84 VAL A C 1
ATOM 714 O O . VAL A 1 84 ? 13.253 1.297 -13.354 1.00 89.44 84 VAL A O 1
ATOM 717 N N . LYS A 1 85 ? 14.299 1.435 -11.380 1.00 87.88 85 LYS A N 1
ATOM 718 C CA . LYS A 1 85 ? 15.296 2.417 -11.848 1.00 87.88 85 LYS A CA 1
ATOM 719 C C . LYS A 1 85 ? 16.174 1.868 -12.965 1.00 87.88 85 LYS A C 1
ATOM 721 O O . LYS A 1 85 ? 16.423 2.584 -13.931 1.00 87.88 85 LYS A O 1
ATOM 726 N N . LYS A 1 86 ? 16.586 0.603 -12.861 1.00 86.06 86 LYS A N 1
ATOM 727 C CA . LYS A 1 86 ? 17.381 -0.080 -13.890 1.00 86.06 86 LYS A CA 1
ATOM 728 C C . LYS A 1 86 ? 16.638 -0.177 -15.215 1.00 86.06 86 LYS A C 1
ATOM 730 O O . LYS A 1 86 ? 17.212 0.147 -16.247 1.00 86.06 86 LYS A O 1
ATOM 735 N N . GLU A 1 87 ? 15.362 -0.552 -15.181 1.00 85.50 87 GLU A N 1
ATOM 736 C CA . GLU A 1 87 ? 14.510 -0.613 -16.379 1.00 85.50 87 GLU A CA 1
ATOM 737 C C . GLU A 1 87 ? 14.277 0.773 -17.002 1.00 85.50 87 GLU A C 1
ATOM 739 O O . GLU A 1 87 ? 14.129 0.903 -18.214 1.00 85.50 87 GLU A O 1
ATOM 744 N N . LEU A 1 88 ? 14.326 1.832 -16.190 1.00 84.69 88 LEU A N 1
ATOM 745 C CA . LEU A 1 88 ? 14.282 3.223 -16.651 1.00 84.69 88 LEU A CA 1
ATOM 746 C C . LEU A 1 88 ? 15.642 3.767 -17.127 1.00 84.69 88 LEU A C 1
ATOM 748 O O . LEU A 1 88 ? 15.710 4.915 -17.562 1.00 84.69 88 LEU A O 1
ATOM 752 N N . GLY A 1 89 ? 16.723 2.985 -17.039 1.00 80.81 89 GLY A N 1
ATOM 753 C CA . GLY A 1 89 ? 18.077 3.425 -17.389 1.00 80.81 89 GLY A CA 1
ATOM 754 C C . GLY A 1 89 ? 18.681 4.442 -16.413 1.00 80.81 89 GLY A C 1
ATOM 755 O O . GLY A 1 89 ? 19.618 5.154 -16.769 1.00 80.81 89 GLY A O 1
ATOM 756 N N . ILE A 1 90 ? 18.150 4.535 -15.192 1.00 79.06 90 ILE A N 1
ATOM 757 C CA . ILE A 1 90 ? 18.661 5.409 -14.134 1.00 79.06 90 ILE A CA 1
ATOM 758 C C . ILE A 1 90 ? 19.716 4.628 -13.347 1.00 79.06 90 ILE A C 1
ATOM 760 O O . ILE A 1 90 ? 19.394 3.631 -12.698 1.00 79.06 90 ILE A O 1
ATOM 764 N N . GLU A 1 91 ? 20.968 5.087 -13.385 1.00 67.88 91 GLU A N 1
ATOM 765 C CA . GLU A 1 91 ? 22.056 4.476 -12.614 1.00 67.88 91 GLU A CA 1
ATOM 766 C C . GLU A 1 91 ? 21.765 4.535 -11.106 1.00 67.88 91 GLU A C 1
ATOM 768 O O . GLU A 1 91 ? 21.392 5.579 -10.557 1.00 67.88 91 GLU A O 1
ATOM 773 N N . ASP A 1 92 ? 21.938 3.403 -10.417 1.00 63.03 92 ASP A N 1
ATOM 774 C CA . ASP A 1 92 ? 21.840 3.359 -8.961 1.00 63.03 92 ASP A CA 1
ATOM 775 C C . ASP A 1 92 ? 23.124 3.950 -8.352 1.00 63.03 92 ASP A C 1
ATOM 777 O O . ASP A 1 92 ? 24.200 3.379 -8.532 1.00 63.03 92 ASP A O 1
ATOM 781 N N . PRO A 1 93 ? 23.057 5.037 -7.559 1.00 57.84 93 PRO A N 1
ATOM 782 C CA . PRO A 1 93 ? 24.235 5.605 -6.900 1.00 57.84 93 PRO A CA 1
ATOM 783 C C . PRO A 1 93 ? 24.906 4.654 -5.891 1.00 57.84 93 PRO A C 1
ATOM 785 O O . PRO A 1 93 ? 25.999 4.947 -5.404 1.00 57.84 93 PRO A O 1
ATOM 788 N N . ARG A 1 94 ? 24.261 3.537 -5.522 1.00 59.53 94 ARG A N 1
ATOM 789 C CA . ARG A 1 94 ? 24.839 2.482 -4.671 1.00 59.53 94 ARG A CA 1
ATOM 790 C C . ARG A 1 94 ? 25.636 1.451 -5.462 1.00 59.53 94 ARG A C 1
ATOM 792 O O . ARG A 1 94 ? 26.488 0.775 -4.877 1.00 59.53 94 ARG A O 1
ATOM 799 N N . GLU A 1 95 ? 25.370 1.315 -6.756 1.00 56.75 95 GLU A N 1
ATOM 800 C CA . GLU A 1 95 ? 26.176 0.480 -7.630 1.00 56.75 95 GLU A CA 1
ATOM 801 C C . GLU A 1 95 ? 27.469 1.240 -7.904 1.00 56.75 95 GLU A C 1
ATOM 803 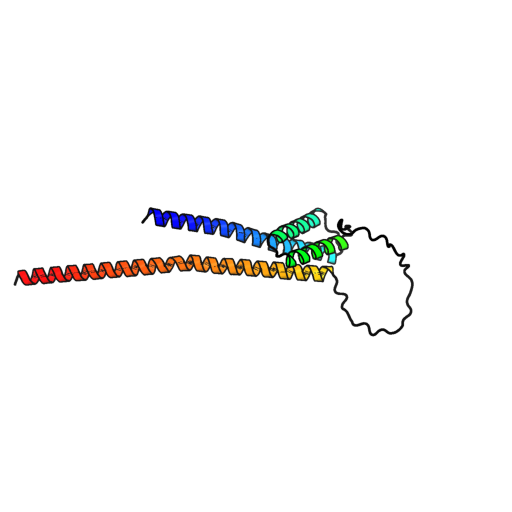O O . GLU A 1 95 ? 27.521 2.205 -8.661 1.00 56.75 95 GLU A O 1
ATOM 808 N N . LYS A 1 96 ? 28.548 0.836 -7.222 1.00 50.31 96 LYS A N 1
ATOM 809 C CA . LYS A 1 96 ? 29.885 1.271 -7.626 1.00 50.31 96 LYS A CA 1
ATOM 810 C C . LYS A 1 96 ? 30.028 0.900 -9.102 1.00 50.31 96 LYS A C 1
ATOM 812 O O . LYS A 1 96 ? 29.716 -0.252 -9.414 1.00 50.31 96 LYS A O 1
ATOM 817 N N . PRO A 1 97 ? 30.508 1.801 -9.978 1.00 47.34 97 PRO A N 1
ATOM 818 C CA . PRO A 1 97 ? 30.763 1.447 -11.363 1.00 47.34 97 PRO A CA 1
ATOM 819 C C . PRO A 1 97 ? 31.686 0.234 -11.344 1.00 47.34 97 PRO A C 1
ATOM 821 O O . PRO A 1 97 ? 32.834 0.311 -10.902 1.00 47.34 97 PRO A O 1
ATOM 824 N N . SER A 1 98 ? 31.155 -0.928 -11.717 1.00 46.34 98 SER A N 1
ATOM 825 C CA . SER A 1 98 ? 31.973 -2.112 -11.877 1.00 46.34 98 SER A CA 1
ATOM 826 C C . SER A 1 98 ? 32.862 -1.822 -13.072 1.00 46.34 98 SER A C 1
ATOM 828 O O . SER A 1 98 ? 32.386 -1.800 -14.206 1.00 46.34 98 SER A O 1
ATOM 830 N N . THR A 1 99 ? 34.139 -1.549 -12.820 1.00 41.84 99 THR A N 1
ATOM 831 C CA . THR A 1 99 ? 35.167 -1.336 -13.841 1.00 41.84 99 THR A CA 1
ATOM 832 C C . THR A 1 99 ? 35.460 -2.637 -14.584 1.00 41.84 99 THR A C 1
ATOM 834 O O . THR A 1 99 ? 36.569 -3.144 -14.526 1.00 41.84 99 THR A O 1
ATOM 837 N N . ILE A 1 100 ? 34.464 -3.221 -15.244 1.00 41.69 100 ILE A N 1
ATOM 838 C CA . ILE A 1 100 ? 34.611 -4.326 -16.185 1.00 41.69 100 ILE A CA 1
ATOM 839 C C . ILE A 1 100 ? 33.504 -4.163 -17.239 1.00 41.69 100 ILE A C 1
ATOM 841 O O . ILE A 1 100 ? 32.550 -4.932 -17.317 1.00 41.69 100 ILE A O 1
ATOM 845 N N . HIS A 1 101 ? 33.639 -3.142 -18.088 1.00 38.56 101 HIS A N 1
ATOM 846 C CA . HIS A 1 101 ? 33.111 -3.229 -19.445 1.00 38.56 101 HIS A CA 1
ATOM 847 C C . HIS A 1 101 ? 33.985 -4.235 -20.203 1.00 38.56 101 HIS A C 1
ATOM 849 O O . HIS A 1 101 ? 34.883 -3.857 -20.955 1.00 38.56 101 HIS A O 1
ATOM 855 N N . THR A 1 102 ? 33.760 -5.533 -19.989 1.00 34.94 102 THR A N 1
ATOM 856 C CA . THR A 1 102 ? 34.199 -6.512 -20.981 1.00 34.94 102 THR A CA 1
ATOM 857 C C . THR A 1 102 ? 33.318 -6.286 -22.196 1.00 34.94 102 THR A C 1
ATOM 859 O O . THR A 1 102 ? 32.111 -6.513 -22.155 1.00 34.94 102 THR A O 1
ATOM 862 N N . LEU A 1 103 ? 33.937 -5.791 -23.261 1.00 40.47 103 LEU A N 1
ATOM 863 C CA . LEU A 1 103 ? 33.443 -5.828 -24.629 1.00 40.47 103 LEU A CA 1
ATOM 864 C C . LEU A 1 103 ? 32.879 -7.222 -24.942 1.00 40.47 103 LEU A C 1
ATOM 866 O O . LEU A 1 103 ? 33.622 -8.120 -25.334 1.00 40.47 103 LEU A O 1
ATOM 870 N N . ILE A 1 104 ? 31.570 -7.420 -24.793 1.00 36.72 104 ILE A N 1
ATOM 871 C CA . ILE A 1 104 ? 30.901 -8.577 -25.385 1.00 36.72 104 ILE A CA 1
ATOM 872 C C . ILE A 1 104 ? 30.451 -8.143 -26.775 1.00 36.72 104 ILE A C 1
ATOM 874 O O . ILE A 1 104 ? 29.368 -7.603 -26.984 1.00 36.72 104 ILE A O 1
ATOM 878 N N . ASN A 1 105 ? 31.362 -8.356 -27.724 1.00 32.56 105 ASN A N 1
ATOM 879 C CA . ASN A 1 105 ? 31.064 -8.447 -29.148 1.00 32.56 105 ASN A CA 1
ATOM 880 C C . ASN A 1 105 ? 29.839 -9.358 -29.363 1.00 32.56 105 ASN A C 1
ATOM 882 O O . ASN A 1 105 ? 29.867 -10.506 -28.913 1.00 32.56 105 ASN A O 1
ATOM 886 N N . PRO A 1 106 ? 28.796 -8.929 -30.093 1.00 49.81 106 PRO A N 1
ATOM 887 C CA . PRO A 1 106 ? 27.747 -9.838 -30.515 1.00 49.81 106 PRO A CA 1
ATOM 888 C C . PRO A 1 106 ? 28.213 -10.544 -31.792 1.00 49.81 106 PRO A C 1
ATOM 890 O O . PRO A 1 106 ? 28.420 -9.868 -32.799 1.00 49.81 106 PRO A O 1
ATOM 893 N N . LYS A 1 107 ? 28.401 -11.874 -31.767 1.00 38.22 107 LYS A N 1
ATOM 894 C CA . LYS A 1 107 ? 28.409 -12.775 -32.950 1.00 38.22 107 LYS A CA 1
ATOM 895 C C . LYS A 1 107 ? 28.737 -14.229 -32.555 1.00 38.22 107 LYS A C 1
ATOM 897 O O . LYS A 1 107 ? 29.460 -14.430 -31.589 1.00 38.22 107 LYS A O 1
ATOM 902 N N . PRO A 1 108 ? 28.367 -15.230 -33.374 1.00 45.28 108 PRO A N 1
ATOM 903 C CA . PRO A 1 108 ? 27.020 -15.685 -33.707 1.00 45.28 108 PRO A CA 1
ATOM 904 C C . PRO A 1 108 ? 26.831 -17.170 -33.294 1.00 45.28 108 PRO A C 1
ATOM 906 O O . PRO A 1 108 ? 27.747 -17.821 -32.805 1.00 45.28 108 PRO A O 1
ATOM 909 N N . PHE A 1 109 ? 25.619 -17.692 -33.492 1.00 50.28 109 PHE A N 1
ATOM 910 C CA . PHE A 1 109 ? 25.210 -19.099 -33.352 1.00 50.28 109 PHE A CA 1
ATOM 911 C C . PHE A 1 109 ? 26.285 -20.137 -33.738 1.00 50.28 109 PHE A C 1
ATOM 913 O O . PHE A 1 109 ? 26.821 -20.041 -34.837 1.00 50.28 109 PHE A O 1
ATOM 920 N N . LEU A 1 110 ? 26.478 -21.172 -32.906 1.00 35.41 110 LEU A N 1
ATOM 921 C CA . LEU A 1 110 ? 26.656 -22.587 -33.292 1.00 35.41 110 LEU A CA 1
ATOM 922 C C . LEU A 1 110 ? 26.624 -23.462 -32.021 1.00 35.41 110 LEU A C 1
ATOM 924 O O . LEU A 1 110 ? 27.323 -23.195 -31.047 1.00 35.41 110 LEU A O 1
ATOM 928 N N . GLY A 1 111 ? 25.718 -24.441 -32.004 1.00 39.25 111 GLY A N 1
ATOM 929 C CA . GLY A 1 111 ? 25.313 -25.165 -30.799 1.00 39.25 111 GLY A CA 1
ATOM 930 C C . GLY A 1 111 ? 26.302 -26.209 -30.291 1.00 39.25 111 GLY A C 1
ATOM 931 O O . GLY A 1 111 ? 27.152 -26.669 -31.037 1.00 39.25 111 GLY A O 1
ATOM 932 N N . ILE A 1 112 ? 26.101 -26.617 -29.035 1.00 34.56 112 ILE A N 1
ATOM 933 C CA . ILE A 1 112 ? 26.201 -27.994 -28.534 1.00 34.56 112 ILE A CA 1
ATOM 934 C C . ILE A 1 112 ? 25.307 -28.081 -27.288 1.00 34.56 112 ILE A C 1
ATOM 936 O O . ILE A 1 112 ? 25.346 -27.239 -26.394 1.00 34.56 112 ILE A O 1
ATOM 940 N N . ASN A 1 113 ? 24.477 -29.119 -27.294 1.00 44.50 113 ASN A N 1
ATOM 941 C CA . ASN A 1 113 ? 23.624 -29.642 -26.236 1.00 44.50 113 ASN A CA 1
ATOM 942 C C . ASN A 1 113 ? 24.069 -29.312 -24.804 1.00 44.50 113 ASN A C 1
ATOM 944 O O . ASN A 1 113 ? 24.958 -29.948 -24.243 1.00 44.50 113 ASN A O 1
ATOM 948 N N . SER A 1 114 ? 23.322 -28.428 -24.159 1.00 39.62 114 SER A N 1
ATOM 949 C CA . SER A 1 114 ? 23.028 -28.589 -22.743 1.00 39.62 114 SER A CA 1
ATOM 950 C C . SER A 1 114 ? 21.517 -28.646 -22.617 1.00 39.62 114 SER A C 1
ATOM 952 O O . SER A 1 114 ? 20.789 -27.836 -23.189 1.00 39.62 114 SER A O 1
ATOM 954 N N . ILE A 1 115 ? 21.048 -29.672 -21.917 1.00 43.44 115 ILE A N 1
ATOM 955 C CA . ILE A 1 115 ? 19.680 -29.795 -21.435 1.00 43.44 115 ILE A CA 1
ATOM 956 C C . ILE A 1 115 ? 19.519 -28.656 -20.425 1.00 43.44 115 ILE A C 1
ATOM 958 O O . ILE A 1 115 ? 19.715 -28.826 -19.224 1.00 43.44 115 ILE A O 1
ATOM 962 N N . LEU A 1 116 ? 19.293 -27.445 -20.934 1.00 36.94 116 LEU A N 1
ATOM 963 C CA . LEU A 1 116 ? 19.020 -26.285 -20.116 1.00 36.94 116 LEU A CA 1
ATOM 964 C C . LEU A 1 116 ? 17.633 -26.532 -19.548 1.00 36.94 116 LEU A C 1
ATOM 966 O O . LEU A 1 116 ? 16.634 -26.528 -20.273 1.00 36.94 116 LEU A O 1
ATOM 970 N N . PHE A 1 117 ? 17.589 -26.777 -18.240 1.00 36.97 117 PHE A N 1
ATOM 971 C CA . PHE A 1 117 ? 16.424 -26.465 -17.434 1.00 36.97 117 PHE A CA 1
ATOM 972 C C . PHE A 1 117 ? 15.757 -25.234 -18.045 1.00 36.97 117 PHE A C 1
ATOM 974 O O . PHE A 1 117 ? 16.399 -24.192 -18.190 1.00 36.97 117 PHE A O 1
ATOM 981 N N . LYS A 1 118 ? 14.478 -25.355 -18.409 1.00 32.88 118 LYS A N 1
ATOM 982 C CA . LYS A 1 118 ? 13.600 -24.203 -18.593 1.00 32.88 118 LYS A CA 1
ATOM 983 C C . LYS A 1 118 ? 13.505 -23.494 -17.237 1.00 32.88 118 LYS A C 1
ATOM 985 O O . LYS A 1 118 ? 12.482 -23.562 -16.567 1.00 32.88 118 LYS A O 1
ATOM 990 N N . GLN A 1 119 ? 14.581 -22.845 -16.796 1.00 39.75 119 GLN A N 1
ATOM 991 C CA . GLN A 1 119 ? 14.459 -21.678 -15.955 1.00 39.75 119 GLN A CA 1
ATOM 992 C C . GLN A 1 119 ? 13.653 -20.726 -16.823 1.00 39.75 119 GLN A C 1
ATOM 994 O O . GLN A 1 119 ? 14.149 -20.203 -17.820 1.00 39.75 119 GLN A O 1
ATOM 999 N N . GLN A 1 120 ? 12.359 -20.604 -16.518 1.00 37.38 120 GLN A N 1
ATOM 1000 C CA . GLN A 1 120 ? 11.619 -19.419 -16.910 1.00 37.38 120 GLN A CA 1
ATOM 1001 C C . GLN A 1 120 ? 12.551 -18.255 -16.595 1.00 37.38 120 GLN A C 1
ATOM 1003 O O . GLN A 1 120 ? 12.987 -18.118 -15.452 1.00 37.38 120 GLN A O 1
ATOM 1008 N N . ILE A 1 121 ? 12.927 -17.481 -17.610 1.00 43.47 121 ILE A N 1
ATOM 1009 C CA . ILE A 1 121 ? 13.567 -16.189 -17.403 1.00 43.47 121 ILE A CA 1
ATOM 1010 C C . ILE A 1 121 ? 12.466 -15.349 -16.759 1.00 43.47 121 ILE A C 1
ATOM 1012 O O . ILE A 1 121 ? 11.678 -14.699 -17.440 1.00 43.47 121 ILE A O 1
ATOM 1016 N N . VAL A 1 122 ? 12.285 -15.513 -15.448 1.00 55.19 122 VAL A N 1
ATOM 1017 C CA . VAL A 1 122 ? 11.309 -14.748 -14.693 1.00 55.19 122 VAL A CA 1
ATOM 1018 C C . VAL A 1 122 ? 11.900 -13.356 -14.663 1.00 55.19 122 VAL A C 1
ATOM 1020 O O . VAL A 1 122 ? 12.960 -13.147 -14.075 1.00 55.19 122 VAL A O 1
ATOM 1023 N N . ASN A 1 123 ? 11.266 -12.431 -15.376 1.00 77.31 123 ASN A N 1
ATOM 1024 C CA . ASN A 1 123 ? 11.724 -11.057 -15.400 1.00 77.31 123 ASN A CA 1
ATOM 1025 C C . ASN A 1 123 ? 11.783 -10.549 -13.940 1.00 77.31 123 ASN A C 1
ATOM 1027 O O . ASN A 1 123 ? 10.818 -10.654 -13.168 1.00 77.31 123 ASN A O 1
ATOM 1031 N N . GLN A 1 124 ? 12.984 -10.116 -13.549 1.00 83.44 124 GLN A N 1
ATOM 1032 C CA . GLN A 1 124 ? 13.350 -9.798 -12.174 1.00 83.44 124 GLN A CA 1
ATOM 1033 C C . GLN A 1 124 ? 12.456 -8.691 -11.606 1.00 83.44 124 GLN A C 1
ATOM 1035 O O . GLN A 1 124 ? 11.991 -8.824 -10.473 1.00 83.44 124 GLN A O 1
ATOM 1040 N N . LEU A 1 125 ? 12.102 -7.704 -12.438 1.00 86.38 125 LEU A N 1
ATOM 1041 C CA . LEU A 1 125 ? 11.185 -6.619 -12.100 1.00 86.38 125 LEU A CA 1
ATOM 1042 C C . LEU A 1 125 ? 9.813 -7.144 -11.657 1.00 86.38 125 LEU A C 1
ATOM 1044 O O . LEU A 1 125 ? 9.302 -6.746 -10.614 1.00 86.38 125 LEU A O 1
ATOM 1048 N N .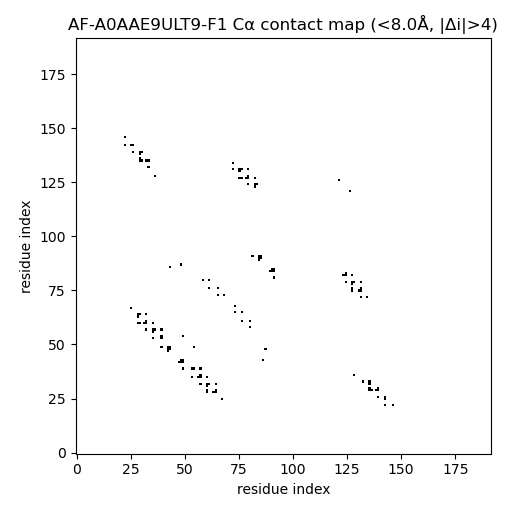 TYR A 1 126 ? 9.205 -8.074 -12.400 1.00 87.75 126 TYR A N 1
ATOM 1049 C CA . TYR A 1 126 ? 7.895 -8.609 -12.000 1.00 87.75 126 TYR A CA 1
ATOM 1050 C C . TYR A 1 126 ? 7.993 -9.520 -10.783 1.00 87.75 126 TYR A C 1
ATOM 1052 O O . TYR A 1 126 ? 7.030 -9.656 -10.028 1.00 87.75 126 TYR A O 1
ATOM 1060 N N . THR A 1 127 ? 9.141 -10.162 -10.573 1.00 90.38 127 THR A N 1
ATOM 1061 C CA . THR A 1 127 ? 9.359 -10.969 -9.370 1.00 90.38 127 THR A CA 1
ATOM 1062 C C . THR A 1 127 ? 9.359 -10.076 -8.134 1.00 90.38 127 THR A C 1
ATOM 1064 O O . THR A 1 127 ? 8.625 -10.353 -7.181 1.00 90.38 127 THR A O 1
ATOM 1067 N N . SER A 1 128 ? 10.142 -8.995 -8.150 1.00 91.50 128 SER A N 1
ATOM 1068 C CA . SER A 1 128 ? 10.223 -8.043 -7.042 1.00 91.50 128 SER A CA 1
ATOM 1069 C C . SER A 1 128 ? 8.925 -7.246 -6.872 1.00 91.50 128 SER A C 1
ATOM 1071 O O . SER A 1 128 ? 8.450 -7.111 -5.742 1.00 91.50 128 SER A O 1
ATOM 1073 N N . PHE A 1 129 ? 8.265 -6.855 -7.967 1.00 93.00 129 PHE A N 1
ATOM 1074 C CA . PHE A 1 129 ? 6.919 -6.274 -7.954 1.00 93.00 129 PHE A CA 1
ATOM 1075 C C . PHE A 1 129 ? 5.913 -7.184 -7.241 1.00 93.00 129 PHE A C 1
ATOM 1077 O O . PHE A 1 129 ? 5.310 -6.787 -6.245 1.00 93.00 129 PHE A O 1
ATOM 1084 N N . ASN A 1 130 ? 5.771 -8.438 -7.686 1.00 92.81 130 ASN A N 1
ATOM 1085 C CA . ASN A 1 130 ? 4.798 -9.372 -7.118 1.00 92.81 130 ASN A CA 1
ATOM 1086 C C . ASN A 1 130 ? 5.053 -9.648 -5.633 1.00 92.81 130 ASN A C 1
ATOM 1088 O O . ASN A 1 130 ? 4.105 -9.809 -4.862 1.00 92.81 130 ASN A O 1
ATOM 1092 N N . LYS A 1 131 ? 6.320 -9.699 -5.205 1.00 94.19 131 LYS A N 1
ATOM 1093 C CA . LYS A 1 131 ? 6.655 -9.802 -3.781 1.00 94.19 131 LYS A CA 1
ATOM 1094 C C . LYS A 1 131 ? 6.179 -8.577 -3.001 1.00 94.19 131 LYS A C 1
ATOM 1096 O O . LYS A 1 131 ? 5.537 -8.742 -1.966 1.00 94.19 131 LYS A O 1
ATOM 1101 N N . CYS A 1 132 ? 6.447 -7.371 -3.499 1.00 94.94 132 CYS A N 1
ATOM 1102 C CA . CYS A 1 132 ? 6.034 -6.139 -2.829 1.00 94.94 132 CYS A CA 1
ATOM 1103 C C . CYS A 1 132 ? 4.510 -5.994 -2.778 1.00 94.94 132 CYS A C 1
ATOM 1105 O O . CYS A 1 132 ? 3.978 -5.633 -1.732 1.00 94.94 132 CYS A O 1
ATOM 1107 N N . ILE A 1 133 ? 3.799 -6.354 -3.852 1.00 95.94 133 ILE A N 1
ATOM 1108 C CA . ILE A 1 133 ? 2.330 -6.368 -3.881 1.00 95.94 133 ILE A CA 1
ATOM 1109 C C . ILE A 1 133 ? 1.765 -7.360 -2.868 1.00 95.94 133 ILE A C 1
ATOM 1111 O O . ILE A 1 133 ? 0.830 -7.018 -2.147 1.00 95.94 133 ILE A O 1
ATOM 1115 N N . LYS A 1 134 ? 2.342 -8.562 -2.750 1.00 95.25 134 LYS A N 1
ATOM 1116 C CA . LYS A 1 134 ? 1.918 -9.540 -1.735 1.00 95.25 134 LYS A CA 1
ATOM 1117 C C . LYS A 1 134 ? 2.108 -9.009 -0.318 1.00 95.25 134 LYS A C 1
ATOM 1119 O O . LYS A 1 134 ? 1.201 -9.148 0.496 1.00 95.25 134 LYS A O 1
ATOM 1124 N N . ILE A 1 135 ? 3.249 -8.379 -0.034 1.00 94.06 135 ILE A N 1
ATOM 1125 C CA . ILE A 1 135 ? 3.515 -7.768 1.275 1.00 94.06 135 ILE A CA 1
ATOM 1126 C C . ILE A 1 135 ? 2.518 -6.635 1.543 1.00 94.06 135 ILE A C 1
ATOM 1128 O O . ILE A 1 135 ? 1.875 -6.633 2.587 1.00 94.06 135 ILE A O 1
ATOM 1132 N N . ALA A 1 136 ? 2.346 -5.701 0.603 1.00 92.62 136 ALA A N 1
ATOM 1133 C CA . ALA A 1 136 ? 1.426 -4.576 0.757 1.00 92.62 136 ALA A CA 1
ATOM 1134 C C . ALA A 1 136 ? -0.022 -5.046 0.961 1.00 92.62 136 ALA A C 1
ATOM 1136 O O . ALA A 1 136 ? -0.697 -4.577 1.872 1.00 92.62 136 ALA A O 1
ATOM 1137 N N . SER A 1 137 ? -0.469 -6.031 0.178 1.00 91.12 137 SER A N 1
ATOM 1138 C CA . SER A 1 137 ? -1.811 -6.612 0.300 1.00 91.12 137 SER A CA 1
ATOM 1139 C C . SER A 1 137 ? -2.003 -7.317 1.644 1.00 91.12 137 SER A C 1
ATOM 1141 O O . SER A 1 137 ? -3.047 -7.166 2.269 1.00 91.12 137 SER A O 1
ATOM 1143 N N . ALA A 1 138 ? -0.988 -8.042 2.126 1.00 91.75 138 ALA A N 1
ATOM 1144 C CA . ALA A 1 138 ? -1.034 -8.666 3.444 1.00 91.75 138 ALA A CA 1
ATOM 1145 C C . ALA A 1 138 ? -1.134 -7.618 4.562 1.00 91.75 138 ALA A C 1
ATOM 1147 O O . ALA A 1 138 ? -1.951 -7.774 5.462 1.00 91.75 138 ALA A O 1
ATOM 1148 N N . LYS A 1 139 ? -0.365 -6.520 4.482 1.00 91.50 139 LYS A N 1
ATOM 1149 C CA . LYS A 1 139 ? -0.463 -5.416 5.450 1.00 91.50 139 LYS A CA 1
ATOM 1150 C C . LYS A 1 139 ? -1.847 -4.769 5.430 1.00 91.50 139 LYS A C 1
ATOM 1152 O O . LYS A 1 139 ? -2.381 -4.505 6.499 1.00 91.50 139 LYS A O 1
ATOM 1157 N N . LEU A 1 140 ? -2.434 -4.545 4.251 1.00 88.50 140 LEU A N 1
ATOM 1158 C CA . LEU A 1 140 ? -3.796 -4.015 4.132 1.00 88.50 140 LEU A CA 1
ATOM 1159 C C . LEU A 1 140 ? -4.826 -4.940 4.787 1.00 88.50 140 LEU A C 1
ATOM 1161 O O . LEU A 1 140 ? -5.616 -4.468 5.597 1.00 88.50 140 LEU A O 1
ATOM 1165 N N . ALA A 1 141 ? -4.757 -6.247 4.527 1.00 86.94 141 ALA A N 1
ATOM 1166 C CA . ALA A 1 141 ? -5.655 -7.218 5.151 1.00 86.94 141 ALA A CA 1
ATOM 1167 C C . ALA A 1 141 ? -5.523 -7.229 6.685 1.00 86.94 141 ALA A C 1
ATOM 1169 O O . ALA A 1 141 ? -6.526 -7.238 7.392 1.00 86.94 141 ALA A O 1
ATOM 1170 N N . THR A 1 142 ? -4.295 -7.162 7.213 1.00 88.44 142 THR A N 1
ATOM 1171 C CA . THR A 1 142 ? -4.068 -7.056 8.664 1.00 88.44 142 THR A CA 1
ATOM 1172 C C . THR A 1 142 ? -4.648 -5.762 9.238 1.00 88.44 142 THR A C 1
ATOM 1174 O O . THR A 1 142 ? -5.266 -5.785 10.296 1.00 88.44 142 THR A O 1
ATOM 1177 N N . ILE A 1 143 ? -4.490 -4.635 8.538 1.00 84.31 143 ILE A N 1
ATOM 1178 C CA . ILE A 1 143 ? -5.048 -3.338 8.952 1.00 84.31 143 ILE A CA 1
ATOM 1179 C C . ILE A 1 143 ? -6.583 -3.399 9.013 1.00 84.31 143 ILE A C 1
ATOM 1181 O O . ILE A 1 143 ? -7.168 -2.903 9.976 1.00 84.31 143 ILE A O 1
ATOM 1185 N N . GLU A 1 144 ? -7.227 -4.014 8.019 1.00 82.19 144 GLU A N 1
ATOM 1186 C CA . GLU A 1 144 ? -8.684 -4.194 7.974 1.00 82.19 144 GLU A CA 1
ATOM 1187 C C . GLU A 1 144 ? -9.189 -5.108 9.102 1.00 82.19 144 GLU A C 1
ATOM 1189 O O . GLU A 1 144 ? -10.190 -4.800 9.753 1.00 82.19 144 GLU A O 1
ATOM 1194 N N . GLU A 1 145 ? -8.487 -6.211 9.373 1.00 84.12 145 GLU A N 1
ATOM 1195 C CA . GLU A 1 145 ? -8.828 -7.141 10.455 1.00 84.12 145 GLU A CA 1
ATOM 1196 C C . GLU A 1 145 ? -8.698 -6.474 11.835 1.00 84.12 145 GLU A C 1
ATOM 1198 O O . GLU A 1 145 ? -9.618 -6.542 12.656 1.00 84.12 145 GLU A O 1
ATOM 1203 N N . GLU A 1 146 ? -7.603 -5.744 12.070 1.00 81.50 146 GLU A N 1
ATOM 1204 C CA . GLU A 1 146 ? -7.388 -4.980 13.302 1.00 81.50 146 GLU A CA 1
ATOM 1205 C C . GLU A 1 146 ? -8.450 -3.883 13.501 1.00 81.50 146 GLU A C 1
ATOM 1207 O O . GLU A 1 146 ? -8.881 -3.627 14.630 1.00 81.50 146 GLU A O 1
ATOM 1212 N N . GLU A 1 147 ? -8.895 -3.219 12.429 1.00 77.50 147 GLU A N 1
ATOM 1213 C CA . GLU A 1 147 ? -9.983 -2.240 12.502 1.00 77.50 147 GLU A CA 1
ATOM 1214 C C . GLU A 1 147 ? -11.302 -2.905 12.921 1.00 77.50 147 GLU A C 1
ATOM 1216 O O . GLU A 1 147 ? -11.982 -2.423 13.837 1.00 77.50 147 GLU A O 1
ATOM 1221 N N . GLN A 1 148 ? -11.648 -4.036 12.300 1.00 76.19 148 GLN A N 1
ATOM 1222 C CA . GLN A 1 148 ? -12.867 -4.783 12.611 1.00 76.19 148 GLN A CA 1
ATOM 1223 C C . GLN A 1 148 ? -12.878 -5.300 14.054 1.00 76.19 148 GLN A C 1
ATOM 1225 O O . GLN A 1 148 ? -13.884 -5.144 14.757 1.00 76.19 148 GLN A O 1
ATOM 1230 N N . GLU A 1 149 ? -11.763 -5.861 14.532 1.00 79.12 149 GLU A N 1
ATOM 1231 C CA . GLU A 1 149 ? -11.651 -6.362 15.903 1.00 79.12 149 GLU A CA 1
ATOM 1232 C C . GLU A 1 149 ? -11.843 -5.233 16.928 1.00 79.12 149 GLU A C 1
ATOM 1234 O O . GLU A 1 149 ? -12.575 -5.381 17.914 1.00 79.12 149 GLU A O 1
ATOM 1239 N N . GLN A 1 150 ? -11.261 -4.056 16.687 1.00 69.38 150 GLN A N 1
ATOM 1240 C CA . GLN A 1 150 ? -11.421 -2.924 17.601 1.00 69.38 150 GLN A CA 1
ATOM 1241 C C . GLN A 1 150 ? -12.824 -2.317 17.566 1.00 69.38 150 GLN A C 1
ATOM 1243 O O . GLN A 1 150 ? -13.362 -1.961 18.622 1.00 69.38 150 GLN A O 1
ATOM 1248 N N . LEU A 1 151 ? -13.456 -2.219 16.392 1.00 68.69 151 LEU A N 1
ATOM 1249 C CA . LEU A 1 151 ? -14.863 -1.819 16.287 1.00 68.69 151 LEU A CA 1
ATOM 1250 C C . LEU A 1 151 ? -15.758 -2.771 17.090 1.00 68.69 151 LEU A C 1
ATOM 1252 O O . LEU A 1 151 ? -16.642 -2.323 17.833 1.00 68.69 151 LEU A O 1
ATOM 1256 N N . TYR A 1 152 ? -15.474 -4.072 17.023 1.00 71.56 152 TYR A N 1
ATOM 1257 C CA . TYR A 1 152 ? -16.151 -5.071 17.836 1.00 71.56 152 TYR A CA 1
ATOM 1258 C C . TYR A 1 152 ? -15.920 -4.844 19.339 1.00 71.56 152 TYR A C 1
ATOM 1260 O O . TYR A 1 152 ? -16.895 -4.732 20.083 1.00 71.56 152 TYR A O 1
ATOM 1268 N N . LEU A 1 153 ? -14.678 -4.670 19.803 1.00 68.06 153 LEU A N 1
ATOM 1269 C CA . LEU A 1 153 ? -14.368 -4.419 21.221 1.00 68.06 153 LEU A CA 1
ATOM 1270 C C . LEU A 1 153 ? -15.041 -3.148 21.765 1.00 68.06 153 LEU A C 1
ATOM 1272 O O . LEU A 1 153 ? -15.580 -3.136 22.880 1.00 68.06 153 LEU A O 1
ATOM 1276 N N . VAL A 1 154 ? -15.068 -2.079 20.967 1.00 64.50 154 VAL A N 1
ATOM 1277 C CA . VAL A 1 154 ? -15.775 -0.838 21.299 1.00 64.50 154 VAL A CA 1
ATOM 1278 C C . VAL A 1 154 ? -17.277 -1.090 21.411 1.00 64.50 154 VAL A C 1
ATOM 1280 O O . VAL A 1 154 ? -17.886 -0.677 22.403 1.00 64.50 154 VAL A O 1
ATOM 1283 N N . SER A 1 155 ? -17.879 -1.773 20.436 1.00 61.31 155 SER A N 1
ATOM 1284 C CA . SER A 1 155 ? -19.317 -2.059 20.429 1.00 61.31 155 SER A CA 1
ATOM 1285 C C . SER A 1 155 ? -19.728 -2.985 21.581 1.00 61.31 155 SER A C 1
ATOM 1287 O O . SER A 1 155 ? -20.711 -2.708 22.265 1.00 61.31 155 SER A O 1
ATOM 1289 N N . ALA A 1 156 ? -18.926 -4.004 21.904 1.00 60.84 156 ALA A N 1
ATOM 1290 C CA . ALA A 1 156 ? -19.167 -4.958 22.986 1.00 60.84 156 ALA A CA 1
ATOM 1291 C C . ALA A 1 156 ? -19.065 -4.331 24.392 1.00 60.84 156 ALA A C 1
ATOM 1293 O O . ALA A 1 156 ? -19.672 -4.819 25.353 1.00 60.84 156 ALA A O 1
ATOM 1294 N N . SER A 1 157 ? -18.354 -3.207 24.531 1.00 56.22 157 SER A N 1
ATOM 1295 C CA . SER A 1 157 ? -18.224 -2.481 25.801 1.00 56.22 157 SER A CA 1
ATOM 1296 C C . SER A 1 157 ? -19.500 -1.729 26.234 1.00 56.22 157 SER A C 1
ATOM 1298 O O . SER A 1 157 ? -19.654 -1.389 27.414 1.00 56.22 157 SER A O 1
ATOM 1300 N N . ILE A 1 158 ? -20.448 -1.506 25.312 1.00 53.34 158 ILE A N 1
ATOM 1301 C CA . ILE A 1 158 ? -21.684 -0.737 25.541 1.00 53.34 158 ILE A CA 1
ATOM 1302 C C . ILE A 1 158 ? -22.816 -1.612 26.148 1.00 53.34 158 ILE A C 1
ATOM 1304 O O . ILE A 1 158 ? -23.381 -1.215 27.178 1.00 53.34 158 ILE A O 1
ATOM 1308 N N . PRO A 1 159 ? -23.123 -2.830 25.642 1.00 52.03 159 PRO A N 1
ATOM 1309 C CA . PRO A 1 159 ? -24.190 -3.681 26.178 1.00 52.03 159 PRO A CA 1
ATOM 1310 C C . PRO A 1 159 ? -23.922 -4.211 27.592 1.00 52.03 159 PRO A C 1
ATOM 1312 O O . PRO A 1 159 ? -24.848 -4.305 28.401 1.00 52.03 159 PRO A O 1
ATOM 1315 N N . GLN A 1 160 ? -22.667 -4.521 27.946 1.00 51.66 160 GLN A N 1
ATOM 1316 C CA . GLN A 1 160 ? -22.355 -5.095 29.265 1.00 51.66 160 GLN A CA 1
ATOM 1317 C C . GLN A 1 160 ? -22.626 -4.121 30.424 1.00 51.66 160 GLN A C 1
ATOM 1319 O O . GLN A 1 160 ? -22.938 -4.550 31.541 1.00 51.66 160 GLN A O 1
ATOM 1324 N N . ARG A 1 161 ? -22.556 -2.804 30.181 1.00 49.84 161 ARG A N 1
ATOM 1325 C CA . ARG A 1 161 ? -22.911 -1.788 31.185 1.00 49.84 161 ARG A CA 1
ATOM 1326 C C . ARG A 1 161 ? -24.417 -1.590 31.307 1.00 49.84 161 ARG A C 1
ATOM 1328 O O . ARG A 1 161 ? -24.893 -1.512 32.438 1.00 49.84 161 ARG A O 1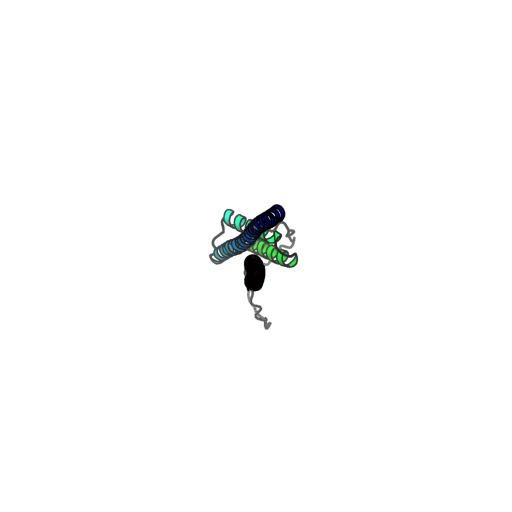
ATOM 1335 N N . LEU A 1 162 ? -25.149 -1.573 30.191 1.00 52.38 162 LEU A N 1
ATOM 1336 C CA . LEU A 1 162 ? -26.613 -1.454 30.185 1.00 52.38 162 LEU A CA 1
ATOM 1337 C C . LEU A 1 162 ? -27.289 -2.676 30.818 1.00 52.38 162 LEU A C 1
ATOM 1339 O O . LEU A 1 162 ? -28.205 -2.529 31.626 1.00 52.38 162 LEU A O 1
ATOM 1343 N N . GLY A 1 163 ? -26.785 -3.883 30.546 1.00 56.97 163 GLY A N 1
ATOM 1344 C CA . GLY A 1 163 ? -27.272 -5.102 31.192 1.00 56.97 163 GLY A CA 1
ATOM 1345 C C . GLY A 1 163 ? -27.096 -5.059 32.714 1.00 56.97 163 GLY A C 1
ATOM 1346 O O . GLY A 1 163 ? -28.033 -5.333 33.464 1.00 56.97 163 GLY A O 1
ATOM 1347 N N . ARG A 1 164 ? -25.925 -4.628 33.205 1.00 56.06 164 ARG A N 1
ATOM 1348 C CA . ARG A 1 164 ? -25.655 -4.516 34.651 1.00 56.06 164 ARG A CA 1
ATOM 1349 C C . ARG A 1 164 ? -26.486 -3.421 35.330 1.00 56.06 164 ARG A C 1
ATOM 1351 O O . ARG A 1 164 ? -26.950 -3.636 36.454 1.00 56.06 164 ARG A O 1
ATOM 1358 N N . THR A 1 165 ? -26.714 -2.276 34.682 1.00 59.56 165 THR A N 1
ATOM 1359 C CA . THR A 1 165 ? -27.570 -1.210 35.236 1.00 59.56 165 THR A CA 1
ATOM 1360 C C . THR A 1 165 ? -29.043 -1.604 35.244 1.00 59.56 165 THR A C 1
ATOM 1362 O O . THR A 1 165 ? -29.705 -1.382 36.257 1.00 59.56 165 THR A O 1
ATOM 1365 N N . LEU A 1 166 ? -29.545 -2.268 34.199 1.00 59.88 166 LEU A N 1
ATOM 1366 C CA . LEU A 1 166 ? -30.919 -2.779 34.148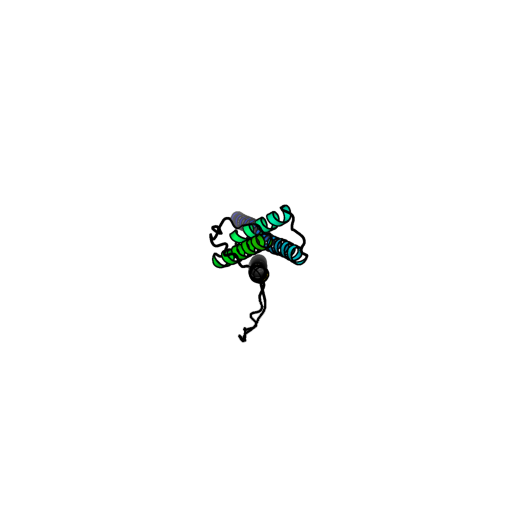 1.00 59.88 166 LEU A CA 1
ATOM 1367 C C . LEU A 1 166 ? -31.172 -3.872 35.194 1.00 59.88 166 LEU A C 1
ATOM 1369 O O . LEU A 1 166 ? -32.203 -3.851 35.869 1.00 59.88 166 LEU A O 1
ATOM 1373 N N . ILE A 1 167 ? -30.222 -4.790 35.399 1.00 66.50 167 ILE A N 1
ATOM 1374 C CA . ILE A 1 167 ? -30.318 -5.829 36.440 1.00 66.50 167 ILE A CA 1
ATOM 1375 C C . ILE A 1 167 ? -30.311 -5.199 37.842 1.00 66.50 167 ILE A C 1
ATOM 1377 O O . ILE A 1 167 ? -31.107 -5.580 38.704 1.00 66.50 167 ILE A O 1
ATOM 1381 N N . SER A 1 168 ? -29.450 -4.205 38.073 1.00 67.06 168 SER A N 1
ATOM 1382 C CA . SER A 1 168 ? -29.402 -3.444 39.329 1.00 67.06 168 SER A CA 1
ATOM 1383 C C . SER A 1 168 ? -30.706 -2.677 39.591 1.00 67.06 168 SER A C 1
ATOM 1385 O O . SER A 1 168 ? -31.260 -2.750 40.692 1.00 67.06 168 SER A O 1
ATOM 1387 N N . ALA A 1 169 ? -31.247 -2.009 38.568 1.00 67.62 169 ALA A N 1
ATOM 1388 C CA . ALA A 1 169 ? -32.512 -1.286 38.647 1.00 67.62 169 ALA A CA 1
ATOM 1389 C C . ALA A 1 169 ? -33.689 -2.231 38.936 1.00 67.62 169 ALA A C 1
ATOM 1391 O O . ALA A 1 169 ? -34.453 -1.972 39.865 1.00 67.62 169 ALA A O 1
ATOM 1392 N N . LYS A 1 170 ? -33.785 -3.376 38.240 1.00 71.88 170 LYS A N 1
ATOM 1393 C CA . LYS A 1 170 ? -34.792 -4.417 38.524 1.00 71.88 170 LYS A CA 1
ATOM 1394 C C . LYS A 1 170 ? -34.704 -4.928 39.962 1.00 71.88 170 LYS A C 1
ATOM 1396 O O . LYS A 1 170 ? -35.731 -5.052 40.628 1.00 71.88 170 LYS A O 1
ATOM 1401 N N . ARG A 1 171 ? -33.494 -5.194 40.473 1.00 70.31 171 ARG A N 1
ATOM 1402 C CA . ARG A 1 171 ? -33.307 -5.645 41.864 1.00 70.31 171 ARG A CA 1
ATOM 1403 C C . ARG A 1 171 ? -33.796 -4.599 42.864 1.00 70.31 171 ARG A C 1
ATOM 1405 O O . ARG A 1 171 ? -34.568 -4.969 43.749 1.00 70.31 171 ARG A O 1
ATOM 1412 N N . LYS A 1 172 ? -33.427 -3.323 42.685 1.00 79.44 172 LYS A N 1
ATOM 1413 C CA . LYS A 1 172 ? -33.892 -2.202 43.527 1.00 79.44 172 LYS A CA 1
ATOM 1414 C C . LYS A 1 172 ? -35.410 -2.022 43.487 1.00 79.44 172 LYS A C 1
ATOM 1416 O O . LYS A 1 172 ? -36.025 -1.799 44.527 1.00 79.44 172 LYS A O 1
ATOM 1421 N N . LEU A 1 173 ? -36.023 -2.151 42.312 1.00 79.88 173 LEU A N 1
ATOM 1422 C CA . LEU A 1 173 ? -37.477 -2.058 42.182 1.00 79.88 173 LEU A CA 1
ATOM 1423 C C . LEU A 1 173 ? -38.171 -3.211 42.924 1.00 79.88 173 LEU A C 1
ATOM 1425 O O . LEU A 1 173 ? -39.123 -2.991 43.671 1.00 79.88 173 LEU A O 1
ATOM 1429 N N . SER A 1 174 ? -37.650 -4.436 42.784 1.00 81.94 174 SER A N 1
ATOM 1430 C CA . SER A 1 174 ? -38.209 -5.616 43.457 1.00 81.94 174 SER A CA 1
ATOM 1431 C C . SER A 1 174 ? -38.106 -5.529 44.983 1.00 81.94 174 SER A C 1
ATOM 1433 O O . SER A 1 174 ? -39.034 -5.922 45.691 1.00 81.94 174 SER A O 1
ATOM 1435 N N . THR A 1 175 ? -37.003 -4.989 45.513 1.00 81.31 175 THR A N 1
ATOM 1436 C CA . THR A 1 175 ? -36.823 -4.827 46.959 1.00 81.31 175 THR A CA 1
ATOM 1437 C C . THR A 1 175 ? -37.734 -3.738 47.508 1.00 81.31 175 THR A C 1
ATOM 1439 O O . THR A 1 175 ? -38.354 -3.955 48.548 1.00 81.31 175 THR A O 1
ATOM 1442 N N . GLN A 1 176 ? -37.913 -2.620 46.795 1.00 83.00 176 GLN A N 1
ATOM 1443 C CA . GLN A 1 176 ? -38.890 -1.599 47.186 1.00 83.00 176 GLN A CA 1
ATOM 1444 C C . GLN A 1 176 ? -40.330 -2.130 47.188 1.00 83.00 176 GLN A C 1
ATOM 1446 O O . GLN A 1 176 ? -41.071 -1.869 48.136 1.00 83.00 176 GLN A O 1
ATOM 1451 N N . LEU A 1 177 ? -40.716 -2.920 46.182 1.00 83.75 177 LEU A N 1
ATOM 1452 C CA . LEU A 1 177 ? -42.033 -3.566 46.127 1.00 83.75 177 LEU A CA 1
ATOM 1453 C C . LEU A 1 177 ? -42.255 -4.517 47.312 1.00 83.75 177 LEU A C 1
ATOM 1455 O O . LEU A 1 177 ? -43.293 -4.446 47.971 1.00 83.75 177 LEU A O 1
ATOM 1459 N N . LYS A 1 178 ? -41.260 -5.350 47.650 1.00 85.50 178 LYS A N 1
ATOM 1460 C CA . LYS A 1 178 ? -41.322 -6.241 48.824 1.00 85.50 178 LYS A CA 1
ATOM 1461 C C . LYS A 1 178 ? -41.450 -5.464 50.137 1.00 85.50 178 LYS A C 1
ATOM 1463 O O . LYS A 1 178 ? -42.223 -5.861 51.009 1.00 85.50 178 LYS A O 1
ATOM 1468 N N . LEU A 1 179 ? -40.723 -4.355 50.282 1.00 85.31 179 LEU A N 1
ATOM 1469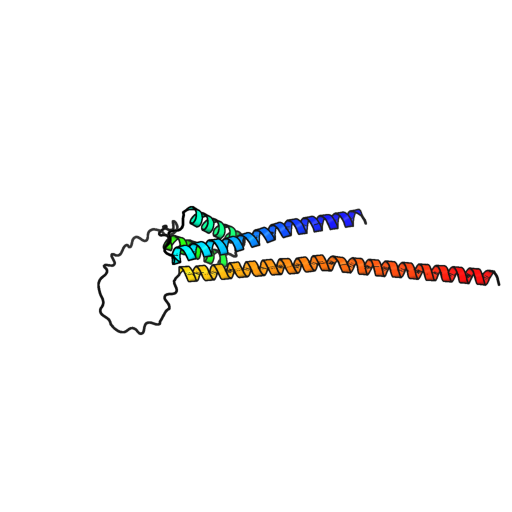 C CA . LEU A 1 179 ? -40.785 -3.506 51.475 1.00 85.31 179 LEU A CA 1
ATOM 1470 C C . LEU A 1 179 ? -42.147 -2.814 51.617 1.00 85.31 179 LEU A C 1
ATOM 1472 O O . LEU A 1 179 ? -42.726 -2.851 52.703 1.00 85.31 179 LEU A O 1
ATOM 1476 N N . LYS A 1 180 ? -42.704 -2.266 50.527 1.00 81.12 180 LYS A N 1
ATOM 1477 C CA . LYS A 1 180 ? -44.060 -1.689 50.524 1.00 81.12 180 LYS A CA 1
ATOM 1478 C C . LYS A 1 180 ? -45.120 -2.734 50.873 1.00 81.12 180 LYS A C 1
ATOM 1480 O O . LYS A 1 180 ? -45.945 -2.488 51.747 1.00 81.12 180 LYS A O 1
ATOM 1485 N N . ALA A 1 181 ? -45.055 -3.926 50.279 1.00 82.75 181 ALA A N 1
ATOM 1486 C CA . ALA A 1 181 ? -45.984 -5.013 50.591 1.00 82.75 181 ALA A CA 1
ATOM 1487 C C . ALA A 1 181 ? -45.912 -5.438 52.071 1.00 82.75 181 ALA A C 1
ATOM 1489 O O . ALA A 1 181 ? -46.940 -5.681 52.706 1.00 82.75 181 ALA A O 1
ATOM 1490 N N . LYS A 1 182 ? -44.707 -5.482 52.658 1.00 84.88 182 LYS A N 1
ATOM 1491 C CA . LYS A 1 182 ? -44.513 -5.784 54.085 1.00 84.88 182 LYS A CA 1
ATOM 1492 C C . LYS A 1 182 ? -45.076 -4.683 54.991 1.00 84.88 182 LYS A C 1
ATOM 1494 O O . LYS A 1 182 ? -45.685 -4.998 56.012 1.00 84.88 182 LYS A O 1
ATOM 1499 N N . ALA A 1 183 ? -44.910 -3.414 54.615 1.00 81.38 183 ALA A N 1
ATOM 1500 C CA . ALA A 1 183 ? -45.473 -2.278 55.343 1.00 81.38 183 ALA A CA 1
ATOM 1501 C C . ALA A 1 183 ? -47.012 -2.293 55.327 1.00 81.38 183 ALA A C 1
ATOM 1503 O O . ALA A 1 183 ? -47.628 -2.159 56.382 1.00 81.38 183 ALA A O 1
ATOM 1504 N N . ILE A 1 184 ? -47.618 -2.563 54.165 1.00 80.94 184 ILE A N 1
ATOM 1505 C CA . ILE A 1 184 ? -49.076 -2.685 54.001 1.00 80.94 184 ILE A CA 1
ATOM 1506 C C . ILE A 1 184 ? -49.627 -3.823 54.874 1.00 80.94 184 ILE A C 1
ATOM 1508 O O . ILE A 1 184 ? -50.550 -3.611 55.656 1.00 80.94 184 ILE A O 1
ATOM 1512 N N . ARG A 1 185 ? -49.005 -5.013 54.842 1.00 79.38 185 ARG A N 1
ATOM 1513 C CA . ARG A 1 185 ? -49.401 -6.145 55.707 1.00 79.38 185 ARG A CA 1
ATOM 1514 C C . ARG A 1 185 ? -49.300 -5.818 57.200 1.00 79.38 185 ARG A C 1
ATOM 1516 O O . ARG A 1 185 ? -50.138 -6.257 57.982 1.00 79.38 185 ARG A O 1
ATOM 1523 N N . LYS A 1 186 ? -48.283 -5.051 57.605 1.00 78.06 186 LYS A N 1
ATOM 1524 C CA . LYS A 1 186 ? -48.099 -4.621 59.001 1.00 78.06 186 LYS A CA 1
ATOM 1525 C C . LYS A 1 186 ? -49.152 -3.596 59.434 1.00 78.06 186 LYS A C 1
ATOM 1527 O O . LYS A 1 186 ? -49.550 -3.616 60.592 1.00 78.06 186 LYS A O 1
ATOM 1532 N N . GLN A 1 187 ? -49.601 -2.723 58.532 1.00 75.25 187 GLN A N 1
ATOM 1533 C CA . GLN A 1 187 ? -50.693 -1.781 58.800 1.00 75.25 187 GLN A CA 1
ATOM 1534 C C . GLN A 1 187 ? -52.048 -2.489 58.906 1.00 75.25 187 GLN A C 1
ATOM 1536 O O . GLN A 1 187 ? -52.805 -2.189 59.821 1.00 75.25 187 GLN A O 1
ATOM 1541 N N . LEU A 1 188 ? -52.321 -3.464 58.032 1.00 70.19 188 LEU A N 1
ATOM 1542 C CA . LEU A 1 188 ? -53.539 -4.282 58.084 1.00 70.19 188 LEU A CA 1
ATOM 1543 C C . LEU A 1 188 ? -53.657 -5.064 59.399 1.00 70.19 188 LEU A C 1
ATOM 1545 O O . LEU A 1 188 ? -54.698 -5.006 60.037 1.00 70.19 188 LEU A O 1
ATOM 1549 N N . ARG A 1 189 ? -52.569 -5.691 59.868 1.00 70.00 189 ARG A N 1
ATOM 1550 C CA . ARG A 1 189 ? -52.533 -6.411 61.159 1.00 70.00 189 ARG A CA 1
ATOM 1551 C C . ARG A 1 189 ? -52.696 -5.537 62.407 1.00 70.00 189 ARG A C 1
ATOM 1553 O O . ARG A 1 189 ? -52.849 -6.080 63.487 1.00 70.00 189 ARG A O 1
ATOM 1560 N N . ARG A 1 190 ? -52.558 -4.214 62.295 1.00 68.44 190 ARG A N 1
ATOM 1561 C CA . ARG A 1 190 ? -52.738 -3.277 63.420 1.00 68.44 190 ARG A CA 1
ATOM 1562 C C . ARG A 1 190 ? -54.156 -2.705 63.493 1.00 68.44 190 ARG A C 1
ATOM 1564 O O . ARG A 1 190 ? -54.448 -1.981 64.434 1.00 68.44 190 ARG A O 1
ATOM 1571 N N . LYS A 1 191 ? -54.986 -2.958 62.475 1.00 56.78 191 LYS A N 1
ATOM 1572 C CA . LYS A 1 191 ? -56.378 -2.491 62.382 1.00 56.78 191 LYS A CA 1
ATOM 1573 C C . LYS A 1 191 ? -57.412 -3.599 62.632 1.00 56.78 191 LYS A C 1
ATOM 1575 O O . LYS A 1 191 ? -58.595 -3.291 62.679 1.00 56.78 191 LYS A O 1
ATOM 1580 N N . THR A 1 192 ? -56.959 -4.844 62.753 1.00 50.59 192 THR A N 1
ATOM 1581 C CA . THR A 1 192 ? -57.711 -6.020 63.220 1.00 50.59 192 THR A CA 1
ATOM 1582 C C . THR A 1 192 ? -57.301 -6.326 64.644 1.00 50.59 192 THR A C 1
ATOM 1584 O O . THR A 1 192 ? -58.194 -6.590 65.466 1.00 50.59 192 THR A O 1
#

Mean predicted aligned error: 15.79 Å

Secondary structure (DSSP, 8-state):
-HHHHHHHHHHHHHHHHHHHHHHHHHHHHHHHHHHHHHHHHHHHHTTPPPPHHHHHHHHHHHHHHHTTS-HHHHHHHHHHHHHHHHHTTPPPTTS---S------------------------HHHHHHHHHHHHHHHHHHHHHHHHHHHHHHHHHTTHHHHHHHHHHHHHHHHHHHHHHHHHHHHHHTTT-

Foldseek 3Di:
DVVVVVVVVVVVVVVVVVLVVVLVLLLVLLVQLLVLLVVLVVCLVVVHQDDPVSLVSNVVSLVSNCVVDDPVLNVLSVQLNVLSCVSNVHDDPPPDPPPDPPPPDDDDDDDDDDPDDPPPPPSSNVVSVVSNNVVSVVVNVVSVVVVVVVVVVVVVVPVVVVVVVVVVVVVVVVVVVVVVVVVVVVVVVVVD